Protein AF-A0A519UF74-F1 (afdb_monomer)

Solvent-accessible surface area (backbone atoms only — not comparable to full-atom values): 13102 Å² total; per-residue (Å²): 143,80,81,84,84,79,79,78,81,76,80,80,72,71,80,62,61,66,53,52,52,47,28,52,52,42,43,50,48,46,50,50,50,49,55,51,39,36,75,74,52,67,27,83,89,12,74,62,37,55,50,39,14,30,53,40,39,50,49,19,27,53,53,37,39,75,76,71,44,61,42,42,64,40,94,90,41,66,25,28,36,21,53,76,84,38,83,57,41,71,49,45,64,96,67,39,51,58,70,58,44,52,49,52,44,37,55,58,68,30,45,89,64,63,67,74,56,50,66,54,47,45,59,52,50,40,53,51,52,50,51,52,48,22,53,50,52,40,50,49,35,49,30,48,74,76,42,51,89,49,33,68,54,38,69,65,48,55,51,46,53,51,52,52,49,50,52,51,48,53,49,49,53,54,59,70,68,46,72,90,68,88,74,80,87,78,74,79,93,78,85,84,89,80,94,72,92,64,88,60,82,60,64,61,53,52,53,54,53,48,54,51,49,51,51,50,51,50,50,52,55,57,59,74,75,109

Structure (mmCIF, N/CA/C/O backbone):
data_AF-A0A519UF74-F1
#
_entry.id   AF-A0A519UF74-F1
#
loop_
_atom_site.group_PDB
_atom_site.id
_atom_site.type_symbol
_atom_site.label_atom_id
_atom_site.label_alt_id
_atom_site.label_comp_id
_atom_site.label_asym_id
_atom_site.label_entity_id
_atom_site.label_seq_id
_atom_site.pdbx_PDB_ins_code
_atom_site.Cartn_x
_atom_site.Cartn_y
_atom_site.Cartn_z
_atom_site.occupancy
_atom_site.B_iso_or_equiv
_atom_site.auth_seq_id
_atom_site.auth_comp_id
_atom_site.auth_asym_id
_atom_site.auth_atom_id
_atom_site.pdbx_PDB_model_num
ATOM 1 N N . MET A 1 1 ? -55.386 15.304 53.274 1.00 49.62 1 MET A N 1
ATOM 2 C CA . MET A 1 1 ? -53.931 15.047 53.241 1.00 49.62 1 MET A CA 1
ATOM 3 C C . MET A 1 1 ? -53.670 13.901 52.275 1.00 49.62 1 MET A C 1
ATOM 5 O O . MET A 1 1 ? -53.959 12.766 52.616 1.00 49.62 1 MET A O 1
ATOM 9 N N . ALA A 1 2 ? -53.189 14.199 51.070 1.00 46.22 2 ALA A N 1
ATOM 10 C CA . ALA A 1 2 ? -52.588 13.228 50.155 1.00 46.22 2 ALA A CA 1
ATOM 11 C C . ALA A 1 2 ? -51.383 13.934 49.516 1.00 46.22 2 ALA A C 1
ATOM 13 O O . ALA A 1 2 ? -51.506 15.078 49.081 1.00 46.22 2 ALA A O 1
ATOM 14 N N . ALA A 1 3 ? -50.211 13.312 49.625 1.00 47.84 3 ALA A N 1
ATOM 15 C CA . ALA A 1 3 ? -48.904 13.916 49.382 1.00 47.84 3 ALA A CA 1
ATOM 16 C C . ALA A 1 3 ? -48.665 14.258 47.896 1.00 47.84 3 ALA A C 1
ATOM 18 O O . ALA A 1 3 ? -49.209 13.578 47.025 1.00 47.84 3 ALA A O 1
ATOM 19 N N . PRO A 1 4 ? -47.836 15.273 47.585 1.00 53.53 4 PRO A N 1
ATOM 20 C CA . PRO A 1 4 ? -47.440 15.556 46.213 1.00 53.53 4 PRO A CA 1
ATOM 21 C C . PRO A 1 4 ? -46.522 14.450 45.678 1.00 53.53 4 PRO A C 1
ATOM 23 O O . PRO A 1 4 ? -45.546 14.062 46.321 1.00 53.53 4 PRO A O 1
ATOM 26 N N . SER A 1 5 ? -46.843 13.958 44.483 1.00 53.09 5 SER A N 1
ATOM 27 C CA . SER A 1 5 ? -46.054 12.984 43.734 1.00 53.09 5 SER A CA 1
ATOM 28 C C . SER A 1 5 ? -44.661 13.542 43.443 1.00 53.09 5 SER A C 1
ATOM 30 O O . SER A 1 5 ? -44.501 14.498 42.683 1.00 53.09 5 SER A O 1
ATOM 32 N N . THR A 1 6 ? -43.640 12.947 44.050 1.00 50.78 6 THR A N 1
ATOM 33 C CA . THR A 1 6 ? -42.233 13.241 43.784 1.00 50.78 6 THR A CA 1
ATOM 34 C C . THR A 1 6 ? -41.861 12.746 42.389 1.00 50.78 6 THR A C 1
ATOM 36 O O . THR A 1 6 ? -41.679 11.553 42.153 1.00 50.78 6 THR A O 1
ATOM 39 N N . ALA A 1 7 ? -41.747 13.680 41.445 1.00 52.47 7 ALA A N 1
ATOM 40 C CA . ALA A 1 7 ? -41.155 13.423 40.141 1.00 52.47 7 ALA A CA 1
ATOM 41 C C . ALA A 1 7 ? -39.684 13.017 40.328 1.00 52.47 7 ALA A C 1
ATOM 43 O O . ALA A 1 7 ? -38.844 13.812 40.753 1.00 52.47 7 ALA A O 1
ATOM 44 N N . THR A 1 8 ? -39.371 11.762 40.027 1.00 48.53 8 THR A N 1
ATOM 45 C CA . THR A 1 8 ? -38.002 11.262 39.940 1.00 48.53 8 THR A CA 1
ATOM 46 C C . THR A 1 8 ? -37.354 11.845 38.685 1.00 48.53 8 THR A C 1
ATOM 48 O O . THR A 1 8 ? -37.654 11.452 37.560 1.00 48.53 8 THR A O 1
ATOM 51 N N . LEU A 1 9 ? -36.471 12.828 38.873 1.00 44.81 9 LEU A N 1
ATOM 52 C CA . LEU A 1 9 ? -35.606 13.358 37.821 1.00 44.81 9 LEU A CA 1
ATOM 53 C C . LEU A 1 9 ? -34.689 12.235 37.322 1.00 44.81 9 LEU A C 1
ATOM 55 O O . LEU A 1 9 ? -33.674 11.916 37.938 1.00 44.81 9 LEU A O 1
ATOM 59 N N . SER A 1 10 ? -35.067 11.624 36.201 1.00 45.12 10 SER A N 1
ATOM 60 C CA . SER A 1 10 ? -34.199 10.725 35.450 1.00 45.12 10 SER A CA 1
ATOM 61 C C . SER A 1 10 ? -33.014 11.538 34.931 1.00 45.12 10 SER A C 1
ATOM 63 O O . SER A 1 10 ? -33.163 12.422 34.085 1.00 45.12 10 SER A O 1
ATOM 65 N N . THR A 1 11 ? -31.827 11.289 35.477 1.00 46.91 11 THR A N 1
ATOM 66 C CA . THR A 1 11 ? -30.577 11.886 35.012 1.00 46.91 11 THR A CA 1
ATOM 67 C C . THR A 1 11 ? -30.251 11.329 33.630 1.00 46.91 11 THR A C 1
ATOM 69 O O . THR A 1 11 ? -29.608 10.289 33.477 1.00 46.91 11 THR A O 1
ATOM 72 N N . ALA A 1 12 ? -30.705 12.042 32.599 1.00 45.97 12 ALA A N 1
ATOM 73 C CA . ALA A 1 12 ? -30.340 11.808 31.212 1.00 45.97 12 ALA A CA 1
ATOM 74 C C . ALA A 1 12 ? -28.820 11.982 31.046 1.00 45.97 12 ALA A C 1
ATOM 76 O O . ALA A 1 12 ? -28.306 13.064 30.767 1.00 45.97 12 ALA A O 1
ATOM 77 N N . THR A 1 13 ? -28.075 10.900 31.254 1.00 49.31 13 THR A N 1
ATOM 78 C CA . THR A 1 13 ? -26.647 10.853 30.953 1.00 49.31 13 THR A CA 1
ATOM 79 C C . THR A 1 13 ? -26.499 10.897 29.438 1.00 49.31 13 THR A C 1
ATOM 81 O O . THR A 1 13 ? -26.880 9.951 28.752 1.00 49.31 13 THR A O 1
ATOM 84 N N . ALA A 1 14 ? -25.951 11.994 28.914 1.00 46.19 14 ALA A N 1
ATOM 85 C CA . ALA A 1 14 ? -25.668 12.160 27.493 1.00 46.19 14 ALA A CA 1
ATOM 86 C C . ALA A 1 14 ? -24.836 10.964 26.958 1.00 46.19 14 ALA A C 1
ATOM 88 O O . ALA A 1 14 ? -23.690 10.778 27.384 1.00 46.19 14 ALA A O 1
ATOM 89 N N . PRO A 1 15 ? -25.357 10.153 26.014 1.00 54.38 15 PRO A N 1
ATOM 90 C CA . PRO A 1 15 ? -24.664 8.951 25.540 1.00 54.38 15 PRO A CA 1
ATOM 91 C C . PRO A 1 15 ? -23.463 9.232 24.613 1.00 54.38 15 PRO A C 1
ATOM 93 O O . PRO A 1 15 ? -22.698 8.318 24.307 1.00 54.38 15 PRO A O 1
ATOM 96 N N . GLY A 1 16 ? -23.256 10.482 24.177 1.00 60.84 16 GLY A N 1
ATOM 97 C CA . GLY A 1 16 ? -22.211 10.846 23.208 1.00 60.84 16 GLY A CA 1
ATOM 98 C C . GLY A 1 16 ? -20.814 11.056 23.806 1.00 60.84 16 GLY A C 1
ATOM 99 O O . GLY A 1 16 ? -19.814 10.656 23.208 1.00 60.84 16 GLY A O 1
ATOM 100 N N . THR A 1 17 ? -20.717 11.632 25.007 1.00 74.19 17 THR A N 1
ATOM 101 C CA . THR A 1 17 ? -19.442 12.141 25.545 1.00 74.19 17 THR A CA 1
ATOM 102 C C . THR A 1 17 ? -18.496 11.017 25.964 1.00 74.19 17 THR A C 1
ATOM 104 O O . THR A 1 17 ? -17.313 11.044 25.636 1.00 74.19 17 THR A O 1
ATOM 107 N N . ARG A 1 18 ? -19.003 9.969 26.631 1.00 72.81 18 ARG A N 1
ATOM 108 C CA . ARG A 1 18 ? -18.178 8.820 27.061 1.00 72.81 18 ARG A CA 1
ATOM 109 C C . ARG A 1 18 ? -17.570 8.065 25.880 1.00 72.81 18 ARG A C 1
ATOM 111 O O . ARG A 1 18 ? -16.446 7.586 25.971 1.00 72.81 18 ARG A O 1
ATOM 118 N N . GLN A 1 19 ? -18.306 7.933 24.782 1.00 70.44 19 GLN A N 1
ATOM 119 C CA . GLN A 1 19 ? -17.823 7.225 23.597 1.00 70.44 19 GLN A CA 1
ATOM 120 C C . GLN A 1 19 ? -16.801 8.053 22.820 1.00 70.44 19 GLN A C 1
ATOM 122 O O . GLN A 1 19 ? -15.817 7.490 22.350 1.00 70.44 19 GLN A O 1
ATOM 127 N N . PHE A 1 20 ? -16.986 9.374 22.758 1.00 74.56 20 PHE A N 1
ATOM 128 C CA . PHE A 1 20 ? -15.985 10.293 22.221 1.00 74.56 20 PHE A CA 1
ATOM 129 C C . PHE A 1 20 ? -14.663 10.208 23.000 1.00 74.56 20 PHE A C 1
ATOM 131 O O . PHE A 1 20 ? -13.613 9.995 22.400 1.00 74.56 20 PHE A O 1
ATOM 138 N N . TRP A 1 21 ? -14.715 10.252 24.336 1.00 78.38 21 TRP A N 1
ATOM 139 C CA . TRP A 1 21 ? -13.528 10.080 25.185 1.00 78.38 21 TRP A CA 1
ATOM 140 C C . TRP A 1 21 ? -12.860 8.716 25.004 1.00 78.38 21 TRP A C 1
ATOM 142 O O . TRP A 1 21 ? -11.640 8.641 24.904 1.00 78.38 21 TRP A 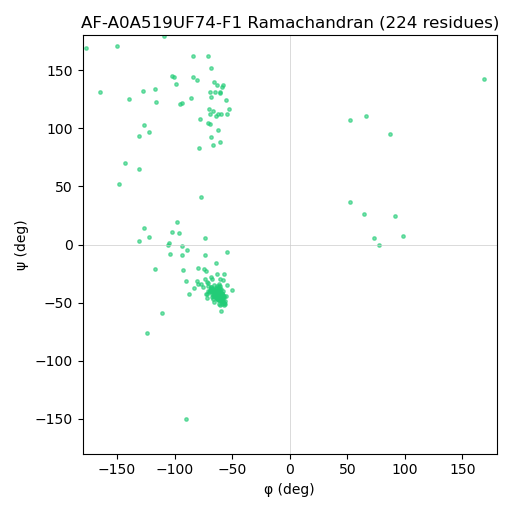O 1
ATOM 152 N N . ARG A 1 22 ? -13.639 7.631 24.908 1.00 78.81 22 ARG A N 1
ATOM 153 C CA . ARG A 1 22 ? -13.097 6.291 24.628 1.00 78.81 22 ARG A CA 1
ATOM 154 C C . ARG A 1 22 ? -12.405 6.230 23.271 1.00 78.81 22 ARG A C 1
ATOM 156 O O . ARG A 1 22 ? -11.308 5.692 23.189 1.00 78.81 22 ARG A O 1
ATOM 163 N N . PHE A 1 23 ? -13.024 6.786 22.231 1.00 79.06 23 PHE A N 1
ATOM 164 C CA . PHE A 1 23 ? -12.423 6.867 20.904 1.00 79.06 23 PHE A CA 1
ATOM 165 C C . PHE A 1 23 ? -11.105 7.650 20.950 1.00 79.06 23 PHE A C 1
ATOM 167 O O . PHE A 1 23 ? -10.092 7.160 20.454 1.00 79.06 23 PHE A O 1
ATOM 174 N N . GLY A 1 24 ? -11.101 8.815 21.605 1.00 80.44 24 GLY A N 1
ATOM 175 C CA . GLY A 1 24 ? -9.911 9.646 21.776 1.00 80.44 24 GLY A CA 1
ATOM 176 C C . GLY A 1 24 ? -8.790 8.927 22.525 1.00 80.44 24 GLY A C 1
ATOM 177 O O . GLY A 1 24 ? -7.664 8.897 22.043 1.00 80.44 24 GLY A O 1
ATOM 178 N N . LEU A 1 25 ? -9.097 8.281 23.653 1.00 86.38 25 LEU A N 1
ATOM 179 C CA . LEU A 1 25 ? -8.116 7.539 24.452 1.00 86.38 25 LEU A CA 1
ATOM 180 C C . LEU A 1 25 ? -7.534 6.340 23.701 1.00 86.38 25 LEU A C 1
ATOM 182 O O . LEU A 1 25 ? -6.324 6.144 23.730 1.00 86.38 25 LEU A O 1
ATOM 186 N N . VAL A 1 26 ? -8.366 5.553 23.010 1.00 83.75 26 VAL A N 1
ATOM 187 C CA . VAL A 1 26 ? -7.876 4.406 22.228 1.00 83.75 26 VAL A CA 1
ATOM 188 C C . VAL A 1 26 ? -7.029 4.883 21.054 1.00 83.75 26 VAL A C 1
ATOM 190 O O . VAL A 1 26 ? -5.949 4.347 20.840 1.00 83.75 26 VAL A O 1
ATOM 193 N N . SER A 1 27 ? -7.472 5.914 20.331 1.00 79.19 27 SER A N 1
ATOM 194 C CA . SER A 1 27 ? -6.712 6.473 19.206 1.00 79.19 27 SER A CA 1
ATOM 195 C C . SER A 1 27 ? -5.374 7.043 19.675 1.00 79.19 27 SER A C 1
ATOM 197 O O . SER A 1 27 ? -4.345 6.751 19.079 1.00 79.19 27 SER A O 1
ATOM 199 N N . CYS A 1 28 ? -5.365 7.781 20.789 1.00 83.12 28 CYS A N 1
ATOM 200 C CA . CYS A 1 28 ? -4.145 8.294 21.406 1.00 83.12 28 CYS A CA 1
ATOM 201 C C . CYS A 1 28 ? -3.219 7.155 21.860 1.00 83.12 28 CYS A C 1
ATOM 203 O O . CYS A 1 28 ? -2.027 7.192 21.583 1.00 83.12 28 CYS A O 1
ATOM 205 N N . GLY A 1 29 ? -3.761 6.100 22.476 1.00 87.25 29 GLY A N 1
ATOM 206 C CA . GLY A 1 29 ? -2.992 4.919 22.869 1.00 87.25 29 GLY A CA 1
ATOM 207 C C . GLY A 1 29 ? -2.365 4.194 21.677 1.00 87.25 29 GLY A C 1
ATOM 208 O O . GLY A 1 29 ? -1.187 3.859 21.723 1.00 87.25 29 GLY A O 1
ATOM 209 N N . VAL A 1 30 ? -3.114 4.000 20.588 1.00 85.56 30 VAL A N 1
ATOM 210 C CA . VAL A 1 30 ? -2.586 3.404 19.349 1.00 85.56 30 VAL A CA 1
ATOM 211 C C . VAL A 1 30 ? -1.503 4.288 18.735 1.00 85.56 30 VAL A C 1
ATOM 213 O O . VAL A 1 30 ? -0.460 3.773 18.346 1.00 85.56 30 VAL A O 1
ATOM 216 N N . LEU A 1 31 ? -1.710 5.607 18.689 1.00 82.31 31 LEU A N 1
ATOM 217 C CA . LE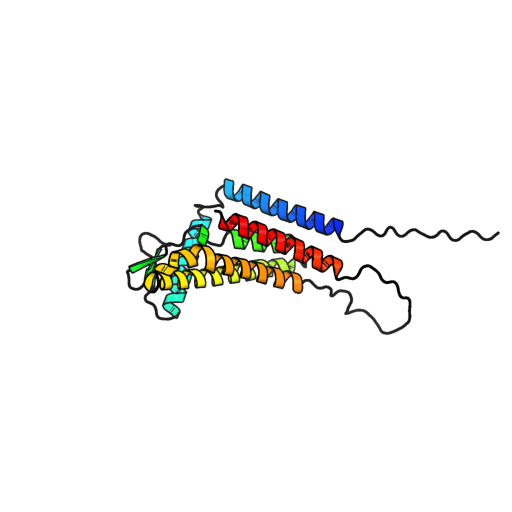U A 1 31 ? -0.709 6.556 18.200 1.00 82.31 31 LEU A CA 1
ATOM 218 C C . LEU A 1 31 ? 0.563 6.531 19.055 1.00 82.31 31 LEU A C 1
ATOM 220 O O . LEU A 1 31 ? 1.658 6.480 18.507 1.00 82.31 31 LEU A O 1
ATOM 224 N N . LEU A 1 32 ? 0.437 6.507 20.383 1.00 84.94 32 LEU A N 1
ATOM 225 C CA . LEU A 1 32 ? 1.576 6.385 21.294 1.00 84.94 32 LEU A CA 1
ATOM 226 C C . LEU A 1 32 ? 2.323 5.066 21.084 1.00 84.94 32 LEU A C 1
ATOM 228 O O . LEU A 1 32 ? 3.545 5.076 20.972 1.00 84.94 32 LEU A O 1
ATOM 232 N N . LEU A 1 33 ? 1.607 3.943 20.978 1.00 86.88 33 LEU A N 1
ATOM 233 C CA . LEU A 1 33 ? 2.207 2.638 20.690 1.00 86.88 33 LEU A CA 1
ATOM 234 C C . LEU A 1 33 ? 2.916 2.622 19.334 1.00 86.88 33 LEU A C 1
ATOM 236 O O . LEU A 1 33 ? 3.996 2.051 19.228 1.00 86.88 33 LEU A O 1
ATOM 240 N N . TRP A 1 34 ? 2.344 3.269 18.318 1.00 85.31 34 TRP A N 1
ATOM 241 C CA . TRP A 1 34 ? 2.974 3.423 17.009 1.00 85.31 34 TRP A CA 1
ATOM 242 C C . TRP A 1 34 ? 4.256 4.257 17.084 1.00 85.31 34 TRP A C 1
ATOM 244 O O . TRP A 1 34 ? 5.279 3.846 16.542 1.00 85.31 34 TRP A O 1
ATOM 254 N N . VAL A 1 35 ? 4.232 5.395 17.785 1.00 82.00 35 VAL A N 1
ATOM 255 C CA . VAL A 1 35 ? 5.403 6.272 17.961 1.00 82.00 35 VAL A CA 1
ATOM 256 C C . VAL A 1 35 ? 6.515 5.551 18.721 1.00 82.00 35 VAL A C 1
ATOM 258 O O . VAL A 1 35 ? 7.660 5.548 18.277 1.00 82.00 35 VAL A O 1
ATOM 261 N N . ILE A 1 36 ? 6.173 4.890 19.829 1.00 85.00 36 ILE A N 1
ATOM 262 C CA . ILE A 1 36 ? 7.107 4.081 20.618 1.00 85.00 36 ILE A CA 1
ATOM 263 C C . ILE A 1 36 ? 7.667 2.956 19.747 1.00 85.00 36 ILE A C 1
ATOM 265 O O . ILE A 1 36 ? 8.878 2.826 19.614 1.00 85.00 36 ILE A O 1
ATOM 269 N N . GLY A 1 37 ? 6.805 2.176 19.098 1.00 83.44 37 GLY A N 1
ATOM 270 C CA . GLY A 1 37 ? 7.223 1.093 18.214 1.00 83.44 37 GLY A CA 1
ATOM 271 C C . GLY A 1 37 ? 8.170 1.572 17.118 1.00 83.44 37 GLY A C 1
ATOM 272 O O . GLY A 1 37 ? 9.215 0.964 16.899 1.00 83.44 37 GLY A O 1
ATOM 273 N N . SER A 1 38 ? 7.853 2.701 16.487 1.00 80.00 38 SER A N 1
ATOM 274 C CA . SER A 1 38 ? 8.700 3.320 15.465 1.00 80.00 38 SER A CA 1
ATOM 275 C C . SER A 1 38 ? 10.075 3.700 16.021 1.00 80.00 38 SER A C 1
ATOM 277 O O . SER A 1 38 ? 11.081 3.430 15.371 1.00 80.00 38 SER A O 1
ATOM 279 N N . ALA A 1 39 ? 10.135 4.241 17.244 1.00 80.62 39 ALA A N 1
ATOM 280 C CA . ALA A 1 39 ? 11.388 4.585 17.917 1.00 80.62 39 ALA A CA 1
ATOM 281 C C . ALA A 1 39 ? 12.239 3.357 18.299 1.00 80.62 39 ALA A C 1
ATOM 283 O O . ALA A 1 39 ? 13.463 3.446 18.319 1.00 80.62 39 ALA A O 1
ATOM 284 N N . TYR A 1 40 ? 11.610 2.207 18.563 1.00 83.19 40 TYR A N 1
ATOM 285 C CA . TYR A 1 40 ? 12.282 0.948 18.917 1.00 83.19 40 TYR A CA 1
ATOM 286 C C . TYR A 1 40 ? 12.450 -0.019 17.731 1.00 83.19 40 TYR A C 1
ATOM 288 O O . TYR A 1 40 ? 12.682 -1.211 17.929 1.00 83.19 40 TYR A O 1
ATOM 296 N N . GLY A 1 41 ? 12.367 0.482 16.496 1.00 76.62 41 GLY A N 1
ATOM 297 C CA . GLY A 1 41 ? 12.722 -0.290 15.305 1.00 76.62 41 GLY A CA 1
ATOM 298 C C . GLY A 1 41 ? 11.576 -1.067 14.656 1.00 76.62 41 GLY A C 1
ATOM 299 O O . GLY A 1 41 ? 11.847 -2.034 13.957 1.00 76.62 41 GLY A O 1
ATOM 300 N N . LEU A 1 42 ? 10.316 -0.660 14.847 1.00 74.81 42 LEU A N 1
ATOM 301 C CA . LEU A 1 42 ? 9.176 -1.076 14.006 1.00 74.81 42 LEU A CA 1
ATOM 302 C C . LEU A 1 42 ? 8.892 -0.089 12.860 1.00 74.81 42 LEU A C 1
ATOM 304 O O . LEU A 1 42 ? 7.958 -0.301 12.097 1.00 74.81 42 LEU A O 1
ATOM 308 N N . GLY A 1 43 ? 9.656 1.002 12.769 1.00 70.88 43 GLY A N 1
ATOM 309 C CA . GLY A 1 43 ? 9.468 2.055 11.774 1.00 70.88 43 GLY A CA 1
ATOM 310 C C . GLY A 1 43 ? 10.254 1.826 10.481 1.00 70.88 43 GLY A C 1
ATOM 311 O O . GLY A 1 43 ? 10.541 0.696 10.083 1.00 70.88 43 GLY A O 1
ATOM 312 N N . VAL A 1 44 ? 10.622 2.935 9.844 1.00 73.12 44 VAL A N 1
ATOM 313 C CA . VAL A 1 44 ? 11.413 2.983 8.606 1.00 73.12 44 VAL A CA 1
ATOM 314 C C . VAL A 1 44 ? 12.761 2.276 8.796 1.00 73.12 44 VAL A C 1
ATOM 316 O O . VAL A 1 44 ? 13.419 2.477 9.817 1.00 73.12 44 VAL A O 1
ATOM 319 N N . ASN A 1 45 ? 13.189 1.478 7.810 1.00 75.88 45 ASN A N 1
ATOM 320 C CA . ASN A 1 45 ? 14.431 0.690 7.842 1.00 75.88 45 ASN A CA 1
ATOM 321 C C . ASN A 1 45 ? 14.464 -0.403 8.928 1.00 75.88 45 ASN A C 1
ATOM 323 O O . ASN A 1 45 ? 15.535 -0.802 9.393 1.00 75.88 45 ASN A O 1
ATOM 327 N N . SER A 1 46 ? 13.299 -0.901 9.343 1.00 85.31 46 SER A N 1
ATOM 328 C CA . SER A 1 46 ? 13.194 -2.038 10.259 1.00 85.31 46 SER A CA 1
ATOM 329 C C . SER A 1 46 ? 13.278 -3.391 9.537 1.00 85.31 46 SER A C 1
ATOM 331 O O . SER A 1 46 ? 13.015 -3.485 8.335 1.00 85.31 46 SER A O 1
ATOM 333 N N . PRO A 1 47 ? 13.566 -4.497 10.254 1.00 86.50 47 PRO A N 1
ATOM 334 C CA . PRO A 1 47 ? 13.432 -5.843 9.691 1.00 86.50 47 PRO A CA 1
ATOM 335 C C . PRO A 1 47 ? 12.015 -6.142 9.186 1.00 86.50 47 PRO A C 1
ATOM 337 O O . PRO A 1 47 ? 11.842 -6.917 8.246 1.00 86.50 47 PRO A O 1
ATOM 340 N N . LEU A 1 48 ? 11.005 -5.531 9.813 1.00 86.94 48 LEU A N 1
ATOM 341 C CA . LEU A 1 48 ? 9.607 -5.676 9.429 1.00 86.94 48 LEU A CA 1
ATOM 342 C C . LEU A 1 48 ? 9.316 -4.945 8.113 1.00 86.94 48 LEU A C 1
ATOM 344 O O . LEU A 1 48 ? 8.729 -5.547 7.221 1.00 86.94 48 LEU A O 1
ATOM 348 N N . ASP A 1 49 ? 9.788 -3.709 7.964 1.00 88.00 49 ASP A N 1
ATOM 349 C CA . ASP A 1 49 ? 9.735 -2.948 6.708 1.00 88.00 49 ASP A CA 1
ATOM 350 C C . ASP A 1 49 ? 10.417 -3.722 5.565 1.00 88.00 49 ASP A C 1
ATOM 352 O O . ASP A 1 49 ? 9.817 -3.988 4.522 1.00 88.00 49 ASP A O 1
ATOM 356 N N . ALA A 1 50 ? 11.629 -4.236 5.805 1.00 88.81 50 ALA A N 1
ATOM 357 C CA . ALA A 1 50 ? 12.343 -5.053 4.826 1.00 88.81 50 ALA A CA 1
ATOM 358 C C . ALA A 1 50 ? 11.564 -6.322 4.430 1.00 88.81 50 ALA A C 1
ATOM 360 O O . ALA A 1 50 ? 11.569 -6.717 3.261 1.00 88.81 50 ALA A O 1
ATOM 361 N N . LEU A 1 51 ? 10.887 -6.969 5.384 1.00 91.12 51 LEU A N 1
ATOM 362 C CA . LEU A 1 51 ? 10.037 -8.126 5.110 1.00 91.12 51 LEU A CA 1
ATOM 363 C C . LEU A 1 51 ? 8.817 -7.735 4.267 1.00 91.12 51 LEU A C 1
ATOM 365 O O . LEU A 1 51 ? 8.531 -8.403 3.274 1.00 91.12 51 LEU A O 1
ATOM 369 N N . LEU A 1 52 ? 8.120 -6.658 4.629 1.00 92.38 52 LEU A N 1
ATOM 370 C CA . LEU A 1 52 ? 6.952 -6.176 3.893 1.00 92.38 52 LEU A CA 1
ATOM 371 C C . LEU A 1 52 ? 7.316 -5.788 2.460 1.00 92.38 52 LEU A C 1
ATOM 373 O O . LEU A 1 52 ? 6.653 -6.239 1.525 1.00 92.38 52 LEU A O 1
ATOM 377 N N . CYS A 1 53 ? 8.409 -5.047 2.276 1.00 93.06 53 CYS A N 1
ATOM 378 C CA . CYS A 1 53 ? 8.918 -4.672 0.962 1.00 93.06 53 CYS A CA 1
ATOM 379 C C . CYS A 1 53 ? 9.223 -5.901 0.090 1.00 93.06 53 CYS A C 1
ATOM 381 O O . CYS A 1 53 ? 8.835 -5.938 -1.077 1.00 93.06 53 CYS A O 1
ATOM 383 N N . ARG A 1 54 ? 9.855 -6.945 0.650 1.00 92.81 54 ARG A N 1
ATOM 384 C CA . ARG A 1 54 ? 10.122 -8.205 -0.073 1.00 92.81 54 ARG A CA 1
ATOM 385 C C . ARG A 1 54 ? 8.839 -8.934 -0.459 1.00 92.81 54 ARG A C 1
ATOM 387 O O . ARG A 1 54 ? 8.721 -9.394 -1.591 1.00 92.81 54 ARG A O 1
ATOM 394 N N . GLN A 1 55 ? 7.873 -9.022 0.455 1.00 94.69 55 GLN A N 1
ATOM 395 C CA . GLN A 1 55 ? 6.595 -9.686 0.186 1.00 94.69 55 GLN A CA 1
ATOM 396 C C . GLN A 1 55 ? 5.793 -8.952 -0.892 1.00 94.69 55 GLN A C 1
ATOM 398 O O . GLN A 1 55 ? 5.194 -9.587 -1.757 1.00 94.69 55 GLN A O 1
ATOM 403 N N . LEU A 1 56 ? 5.808 -7.620 -0.874 1.00 95.50 56 LEU A N 1
ATOM 404 C CA . LEU A 1 56 ? 5.174 -6.793 -1.896 1.00 95.50 56 LEU A CA 1
ATOM 405 C C . LEU A 1 56 ? 5.875 -6.914 -3.250 1.00 95.50 56 LEU A C 1
ATOM 407 O O . LEU A 1 56 ? 5.198 -7.063 -4.267 1.00 95.50 56 LEU A O 1
ATOM 411 N N . ALA A 1 57 ? 7.210 -6.910 -3.276 1.00 95.81 57 ALA A N 1
ATOM 412 C CA . ALA A 1 57 ? 7.974 -7.119 -4.502 1.00 95.81 57 ALA A CA 1
ATOM 413 C C . ALA A 1 57 ? 7.684 -8.498 -5.113 1.00 95.81 57 ALA A C 1
ATOM 415 O O . ALA A 1 57 ? 7.355 -8.591 -6.296 1.00 95.81 57 ALA A O 1
ATOM 416 N N . ALA A 1 58 ? 7.710 -9.556 -4.298 1.00 94.44 58 ALA A N 1
ATOM 417 C CA . ALA A 1 58 ? 7.382 -10.911 -4.729 1.00 94.44 58 ALA A CA 1
ATOM 418 C C . ALA A 1 58 ? 5.933 -11.029 -5.230 1.00 94.44 58 ALA A C 1
ATOM 420 O O . ALA A 1 58 ? 5.701 -11.577 -6.307 1.00 94.44 58 ALA A O 1
ATOM 421 N N . GLY A 1 59 ? 4.963 -10.471 -4.497 1.00 95.94 59 GLY A N 1
ATOM 422 C CA . GLY A 1 59 ? 3.557 -10.453 -4.907 1.00 95.94 59 GLY A CA 1
ATOM 423 C C . GLY A 1 59 ? 3.333 -9.706 -6.223 1.00 95.94 59 GLY A C 1
ATOM 424 O O . GLY A 1 59 ? 2.571 -10.162 -7.072 1.00 95.94 59 GLY A O 1
ATOM 425 N N . SER A 1 60 ? 4.052 -8.603 -6.434 1.00 96.69 60 SER A N 1
ATOM 426 C CA . SER A 1 60 ? 3.981 -7.806 -7.665 1.00 96.69 60 SER A CA 1
ATOM 427 C C . SER A 1 60 ? 4.599 -8.525 -8.856 1.00 96.69 60 SER A C 1
ATOM 429 O O . SER A 1 60 ? 4.021 -8.515 -9.940 1.00 96.69 60 SER A O 1
ATOM 431 N N . VAL A 1 61 ? 5.733 -9.204 -8.662 1.00 96.75 61 VAL A N 1
ATOM 432 C CA . VAL A 1 61 ? 6.327 -10.070 -9.689 1.00 96.75 61 VAL A CA 1
ATOM 433 C C . VAL A 1 61 ? 5.374 -11.202 -10.052 1.00 96.75 61 VAL A C 1
ATOM 435 O O . VAL A 1 61 ? 5.128 -11.419 -11.235 1.00 96.75 61 VAL A O 1
ATOM 438 N N . TRP A 1 62 ? 4.792 -11.875 -9.058 1.00 96.56 62 TRP A N 1
ATOM 439 C CA . TRP A 1 62 ? 3.817 -12.938 -9.294 1.00 96.56 62 TRP A CA 1
ATOM 440 C C . TRP A 1 62 ? 2.597 -12.427 -10.076 1.00 96.56 62 TRP A C 1
ATOM 442 O O . TRP 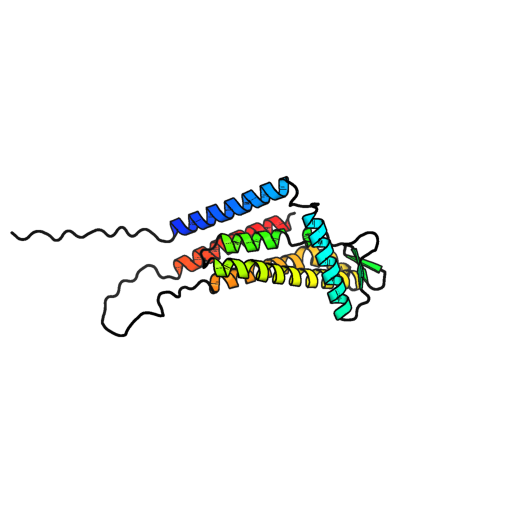A 1 62 ? 2.187 -13.048 -11.054 1.00 96.56 62 TRP A O 1
ATOM 452 N N . GLY A 1 63 ? 2.063 -11.256 -9.714 1.00 96.31 63 GLY A N 1
ATOM 453 C CA . GLY A 1 63 ? 0.952 -10.628 -10.432 1.00 96.31 63 GLY A CA 1
ATOM 454 C C . GLY A 1 63 ? 1.304 -10.229 -11.869 1.00 96.31 63 GLY A C 1
ATOM 455 O O . GLY A 1 63 ? 0.516 -10.464 -12.783 1.00 96.31 63 GLY A O 1
ATOM 456 N N . LEU A 1 64 ? 2.497 -9.672 -12.099 1.00 96.44 64 LEU A N 1
ATOM 457 C CA . LEU A 1 64 ? 2.983 -9.323 -13.439 1.00 96.44 64 LEU A CA 1
ATOM 458 C C . LEU A 1 64 ? 3.183 -10.568 -14.314 1.00 96.44 64 LEU A C 1
ATOM 460 O O . LEU A 1 64 ? 2.787 -10.565 -15.480 1.00 96.44 64 LEU A O 1
ATOM 464 N N . GLN A 1 65 ? 3.737 -11.644 -13.752 1.00 96.81 65 GLN A N 1
ATOM 465 C CA . GLN A 1 65 ? 3.870 -12.933 -14.435 1.00 96.81 65 GLN A CA 1
ATOM 466 C C . GLN A 1 65 ? 2.504 -13.528 -14.785 1.00 96.81 65 GLN A C 1
ATOM 468 O O . GLN A 1 65 ? 2.318 -14.012 -15.901 1.00 96.81 65 GLN A O 1
ATOM 473 N N . ALA A 1 66 ? 1.530 -13.440 -13.874 1.00 95.94 66 ALA A N 1
ATOM 474 C CA . ALA A 1 66 ? 0.176 -13.946 -14.094 1.00 95.94 66 ALA A CA 1
ATOM 475 C C . ALA A 1 66 ? -0.533 -13.270 -15.282 1.00 95.94 66 ALA A C 1
ATOM 477 O O . ALA A 1 66 ? -1.344 -13.909 -15.948 1.00 95.94 66 ALA A O 1
ATOM 478 N N . ILE A 1 67 ? -0.209 -12.006 -15.577 1.00 95.25 67 ILE A N 1
ATOM 479 C CA . ILE A 1 67 ? -0.755 -11.269 -16.730 1.00 95.25 67 ILE A CA 1
ATOM 480 C C . ILE A 1 67 ? 0.168 -11.303 -17.969 1.00 95.25 67 ILE A C 1
ATOM 482 O O . ILE A 1 67 ? -0.091 -10.594 -18.940 1.00 95.25 67 ILE A O 1
ATOM 486 N N . GLY A 1 68 ? 1.228 -12.123 -17.958 1.00 94.69 68 GLY A N 1
ATOM 487 C CA . GLY A 1 68 ? 2.066 -12.416 -19.129 1.00 94.69 68 GLY A CA 1
ATOM 488 C C . GLY A 1 68 ? 3.378 -11.631 -19.248 1.00 94.69 68 GLY A C 1
ATOM 489 O O . GLY A 1 68 ? 4.058 -11.753 -20.267 1.00 94.69 68 GLY A O 1
ATOM 490 N N . TRP A 1 69 ? 3.774 -10.845 -18.243 1.00 95.69 69 TRP A N 1
ATOM 491 C CA . TRP A 1 69 ? 5.062 -10.139 -18.256 1.00 95.69 69 TRP A CA 1
ATOM 492 C C . TRP A 1 69 ? 6.211 -11.023 -17.776 1.00 95.69 69 TRP A C 1
ATOM 494 O O . TRP A 1 69 ? 6.082 -11.770 -16.806 1.00 95.69 69 TRP A O 1
ATOM 504 N N . GLN A 1 70 ? 7.392 -10.853 -18.375 1.00 95.56 70 GLN A N 1
ATOM 505 C CA . GLN A 1 70 ? 8.625 -11.412 -17.819 1.00 95.56 70 GLN A CA 1
ATOM 506 C C . GLN A 1 70 ? 9.118 -10.520 -16.677 1.00 95.56 70 GLN A C 1
ATOM 508 O O . GLN A 1 70 ? 9.954 -9.636 -16.872 1.00 95.56 70 GLN A O 1
ATOM 513 N N . ALA A 1 71 ? 8.558 -10.728 -15.488 1.00 96.69 71 ALA A N 1
ATOM 514 C CA . ALA A 1 71 ? 8.956 -10.029 -14.275 1.00 96.69 71 ALA A CA 1
ATOM 515 C C . ALA A 1 71 ? 9.831 -10.915 -13.382 1.00 96.69 71 ALA A C 1
ATOM 517 O O . ALA A 1 71 ? 9.612 -12.124 -13.281 1.00 96.69 71 ALA A O 1
ATOM 518 N N . SER A 1 72 ? 10.801 -10.314 -12.702 1.00 96.62 72 SER A N 1
ATOM 519 C CA . SER A 1 72 ? 11.607 -10.973 -11.672 1.00 96.62 72 SER A CA 1
ATOM 520 C C . SER A 1 72 ? 12.063 -9.966 -10.616 1.00 96.62 72 SER A C 1
ATOM 522 O O . SER A 1 72 ? 11.864 -8.762 -10.763 1.00 96.62 72 SER A O 1
ATOM 524 N N . VAL A 1 73 ? 12.641 -10.459 -9.522 1.00 96.44 73 VAL A N 1
ATOM 525 C CA . VAL A 1 73 ? 13.305 -9.621 -8.515 1.00 96.44 73 VAL A CA 1
ATOM 526 C C . VAL A 1 73 ? 14.813 -9.686 -8.742 1.00 96.44 73 VAL A C 1
ATOM 528 O O . VAL A 1 73 ? 15.333 -10.738 -9.123 1.00 96.44 73 VAL A O 1
ATOM 531 N N . ALA A 1 74 ? 15.527 -8.583 -8.516 1.00 95.00 74 ALA A N 1
ATOM 532 C CA . ALA A 1 74 ? 16.978 -8.564 -8.655 1.00 95.00 74 ALA A CA 1
ATOM 533 C C . ALA A 1 74 ? 17.673 -9.506 -7.646 1.00 95.00 74 ALA A C 1
ATOM 535 O O . ALA A 1 74 ? 17.323 -9.496 -6.464 1.00 95.00 74 ALA A O 1
ATOM 536 N N . PRO A 1 75 ? 18.701 -10.277 -8.060 1.00 89.06 75 PRO A N 1
ATOM 537 C CA . PRO A 1 75 ? 19.365 -11.248 -7.182 1.00 89.06 75 PRO A CA 1
ATOM 538 C C . PRO A 1 75 ? 20.037 -10.617 -5.957 1.00 89.06 75 PRO A C 1
ATOM 540 O O . PRO A 1 75 ? 20.091 -11.217 -4.888 1.00 89.06 75 PRO A O 1
ATOM 543 N N . THR A 1 76 ? 20.566 -9.405 -6.120 1.00 90.06 76 THR A N 1
ATOM 544 C CA . THR A 1 76 ? 21.301 -8.665 -5.087 1.00 90.06 76 THR A CA 1
ATOM 545 C C . THR A 1 76 ? 20.414 -7.732 -4.266 1.00 90.06 76 THR A C 1
ATOM 547 O O . THR A 1 76 ? 20.783 -7.378 -3.149 1.00 90.06 76 THR A O 1
ATOM 550 N N . ILE A 1 77 ? 19.254 -7.332 -4.796 1.00 90.88 77 ILE A N 1
ATOM 551 C CA . ILE A 1 77 ? 18.346 -6.356 -4.182 1.00 90.88 77 ILE A CA 1
ATOM 552 C C . ILE A 1 77 ? 16.928 -6.956 -4.195 1.00 90.88 77 ILE A C 1
ATOM 554 O O . ILE A 1 77 ? 16.208 -6.812 -5.184 1.00 90.88 77 ILE A O 1
ATOM 558 N N . PRO A 1 78 ? 16.499 -7.639 -3.114 1.00 87.88 78 PRO A N 1
ATOM 559 C CA . PRO A 1 78 ? 15.294 -8.478 -3.098 1.00 87.88 78 PRO A CA 1
ATOM 560 C C . PRO A 1 78 ? 13.965 -7.694 -3.093 1.00 87.88 78 PRO A C 1
ATOM 562 O O . PRO A 1 78 ? 12.893 -8.273 -2.944 1.00 87.88 78 PRO A O 1
ATOM 565 N N . ASN A 1 79 ? 14.029 -6.374 -3.224 1.00 92.88 79 ASN A N 1
ATOM 566 C CA . ASN A 1 79 ? 12.908 -5.448 -3.343 1.00 92.88 79 ASN A CA 1
ATOM 567 C C . ASN A 1 79 ? 12.973 -4.612 -4.637 1.00 92.88 79 ASN A C 1
ATOM 569 O O . ASN A 1 79 ? 12.162 -3.706 -4.808 1.00 92.88 79 ASN A O 1
ATOM 573 N N . LEU A 1 80 ? 13.914 -4.900 -5.543 1.00 94.38 80 LEU A N 1
ATOM 574 C CA . LEU A 1 80 ? 13.995 -4.286 -6.870 1.00 94.38 80 LEU A CA 1
ATOM 575 C C . LEU A 1 80 ? 13.305 -5.182 -7.900 1.00 94.38 80 LEU A C 1
ATOM 577 O O . LEU A 1 80 ? 13.715 -6.325 -8.108 1.00 94.38 80 LEU A O 1
ATOM 581 N N . LEU A 1 81 ? 12.289 -4.642 -8.567 1.00 95.69 81 LEU A N 1
ATOM 582 C CA . LEU A 1 81 ? 11.608 -5.299 -9.673 1.00 95.69 81 LEU A CA 1
ATOM 583 C C . LEU A 1 81 ? 12.404 -5.135 -10.970 1.00 95.69 81 LEU A C 1
ATOM 585 O O . LEU A 1 81 ? 12.950 -4.072 -11.273 1.00 95.69 81 LEU A O 1
ATOM 589 N N . LEU A 1 82 ? 12.413 -6.207 -11.752 1.00 95.88 82 LEU A N 1
ATOM 590 C CA . LEU A 1 82 ? 12.945 -6.275 -13.101 1.00 95.88 82 LEU A CA 1
ATOM 591 C C . LEU A 1 82 ? 11.795 -6.596 -14.059 1.00 95.88 82 LEU A C 1
ATOM 593 O O . LEU A 1 82 ? 11.029 -7.527 -13.811 1.00 95.88 82 LEU A O 1
ATOM 597 N N . LEU A 1 83 ? 11.703 -5.874 -15.174 1.00 95.12 83 LEU A N 1
ATOM 598 C CA . LEU A 1 83 ? 10.847 -6.218 -16.312 1.00 95.12 83 LEU A CA 1
ATOM 599 C C . LEU A 1 83 ? 11.726 -6.497 -17.528 1.00 95.12 83 LEU A C 1
ATOM 601 O O . LEU A 1 83 ? 12.506 -5.642 -17.943 1.00 95.12 83 LEU A O 1
ATOM 605 N N . ASN A 1 84 ? 11.607 -7.693 -18.105 1.00 94.00 84 ASN A N 1
ATOM 606 C CA . ASN A 1 84 ? 12.454 -8.170 -19.203 1.00 94.00 84 ASN A CA 1
ATOM 607 C C . ASN A 1 84 ? 13.962 -8.045 -18.885 1.00 94.00 84 ASN A C 1
ATOM 609 O O . ASN A 1 84 ? 14.761 -7.683 -19.745 1.00 94.00 84 ASN A O 1
ATOM 613 N N . GLY A 1 85 ? 14.344 -8.278 -17.624 1.00 91.69 85 GLY A N 1
ATOM 614 C CA . GLY A 1 85 ? 15.726 -8.150 -17.145 1.00 91.69 85 GLY A CA 1
ATOM 615 C C . GLY A 1 85 ? 16.212 -6.715 -16.904 1.00 91.69 85 GLY A C 1
ATOM 616 O O . GLY A 1 85 ? 17.347 -6.537 -16.469 1.00 91.69 85 GLY A O 1
ATOM 617 N N . LEU A 1 86 ? 15.377 -5.698 -17.141 1.00 92.56 86 LEU A N 1
ATOM 618 C CA . LEU A 1 86 ? 15.709 -4.293 -16.899 1.00 92.56 86 LEU A CA 1
ATOM 619 C C . LEU A 1 86 ? 15.131 -3.810 -15.562 1.00 92.56 86 LEU A C 1
ATOM 621 O O . LEU A 1 86 ? 13.977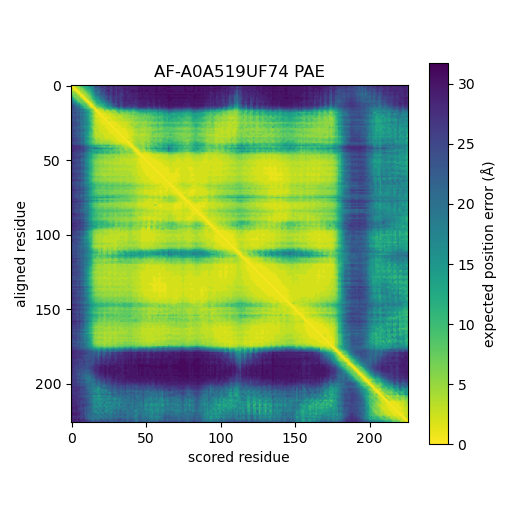 -4.125 -15.266 1.00 92.56 86 LEU A O 1
ATOM 625 N N . PRO A 1 87 ? 15.886 -3.033 -14.765 1.00 93.50 87 PRO A N 1
ATOM 626 C CA . PRO A 1 87 ? 15.408 -2.503 -13.490 1.00 93.50 87 PRO A CA 1
ATOM 627 C C . PRO A 1 87 ? 14.267 -1.504 -13.694 1.00 93.50 87 PRO A C 1
ATOM 629 O O . PRO A 1 87 ? 14.302 -0.689 -14.617 1.00 93.50 87 PRO A O 1
ATOM 632 N N . THR A 1 88 ? 13.261 -1.569 -12.821 1.00 92.62 88 THR A N 1
ATOM 633 C CA . THR A 1 88 ? 12.112 -0.656 -12.851 1.00 92.62 88 THR A CA 1
ATOM 634 C C . THR A 1 88 ? 11.934 0.075 -11.531 1.00 92.62 88 THR A C 1
ATOM 636 O O . THR A 1 88 ? 12.287 1.241 -11.425 1.00 92.62 88 THR A O 1
ATOM 639 N N . VAL A 1 89 ? 11.405 -0.605 -10.516 1.00 91.94 89 VAL A N 1
ATOM 640 C CA . VAL A 1 89 ? 10.975 0.014 -9.259 1.00 91.94 89 VAL A CA 1
ATOM 641 C C . VAL A 1 89 ? 11.606 -0.702 -8.080 1.00 91.94 89 VAL A C 1
ATOM 643 O O . VAL A 1 89 ? 11.553 -1.928 -7.983 1.00 91.94 89 VAL A O 1
ATOM 646 N N . VAL A 1 90 ? 12.168 0.079 -7.159 1.00 91.88 90 VAL A N 1
ATOM 647 C CA . VAL A 1 90 ? 12.580 -0.394 -5.837 1.00 91.88 90 VAL A CA 1
ATOM 648 C C . VAL A 1 90 ? 11.437 -0.148 -4.858 1.00 91.88 90 VAL A C 1
ATOM 650 O O . VAL A 1 90 ? 11.010 0.988 -4.668 1.00 91.88 90 VAL A O 1
ATOM 653 N N . VAL A 1 91 ? 10.946 -1.207 -4.218 1.00 90.56 91 VAL A N 1
ATOM 654 C CA . VAL A 1 91 ? 9.947 -1.105 -3.149 1.00 90.56 91 VAL A CA 1
ATOM 655 C C . VAL A 1 91 ? 10.656 -0.674 -1.866 1.00 90.56 91 VAL A C 1
ATOM 657 O O . VAL A 1 91 ? 11.426 -1.448 -1.299 1.00 90.56 91 VAL A O 1
ATOM 660 N N . GLY A 1 92 ? 10.439 0.569 -1.440 1.00 85.94 92 GLY A N 1
ATOM 661 C CA . GLY A 1 92 ? 10.986 1.122 -0.195 1.00 85.94 92 GLY A CA 1
ATOM 662 C C . GLY A 1 92 ? 9.924 1.336 0.884 1.00 85.94 92 GLY A C 1
ATOM 663 O O . GLY A 1 92 ? 8.736 1.132 0.636 1.00 85.94 92 GLY A O 1
ATOM 664 N N . ALA A 1 93 ? 10.353 1.832 2.047 1.00 77.00 93 ALA A N 1
ATOM 665 C CA . ALA A 1 93 ? 9.500 2.051 3.218 1.00 77.00 93 ALA A CA 1
ATOM 666 C C . ALA A 1 93 ? 8.192 2.827 2.957 1.00 77.00 93 ALA A C 1
ATOM 668 O O . ALA A 1 93 ? 7.152 2.411 3.458 1.00 77.00 93 ALA A O 1
ATOM 669 N N . PRO A 1 94 ? 8.144 3.881 2.114 1.00 74.12 94 PRO A N 1
ATOM 670 C CA . PRO A 1 94 ? 6.877 4.563 1.808 1.00 74.12 94 PRO A CA 1
ATOM 671 C C . PRO A 1 94 ? 5.849 3.680 1.077 1.00 74.12 94 PRO A C 1
ATOM 673 O O . PRO A 1 94 ? 4.670 4.020 0.963 1.00 74.12 94 PRO A O 1
ATOM 676 N N . CYS A 1 95 ? 6.298 2.553 0.527 1.00 78.00 95 CYS A N 1
ATOM 677 C CA . CYS A 1 95 ? 5.490 1.606 -0.221 1.00 78.00 95 CYS A CA 1
ATOM 678 C C . CYS A 1 95 ? 5.172 0.340 0.576 1.00 78.00 95 CYS A C 1
ATOM 680 O O . CYS A 1 95 ? 4.509 -0.521 0.020 1.00 78.00 95 CYS A O 1
ATOM 682 N N . ASP A 1 96 ? 5.597 0.185 1.833 1.00 83.88 96 ASP A N 1
ATOM 683 C CA . ASP A 1 96 ? 5.369 -1.048 2.605 1.00 83.88 96 ASP A CA 1
ATOM 684 C C . ASP A 1 96 ? 3.907 -1.205 3.093 1.00 83.88 96 ASP A C 1
ATOM 686 O O . ASP A 1 96 ? 3.417 -2.312 3.349 1.00 83.88 96 ASP A O 1
ATOM 690 N N . GLY A 1 97 ? 3.175 -0.087 3.157 1.00 84.06 97 GLY A N 1
ATOM 691 C CA . GLY A 1 97 ? 1.795 -0.008 3.628 1.00 84.06 97 GLY A CA 1
ATOM 692 C C . GLY A 1 97 ? 1.637 -0.160 5.145 1.00 84.06 97 GLY A C 1
ATOM 693 O O . GLY A 1 97 ? 0.504 -0.172 5.627 1.00 84.06 97 GLY A O 1
ATOM 694 N N . LEU A 1 98 ? 2.729 -0.240 5.912 1.00 86.88 98 LEU A N 1
ATOM 695 C CA . LEU A 1 98 ? 2.714 -0.506 7.350 1.00 86.88 98 LEU A CA 1
ATOM 696 C C . LEU A 1 98 ? 1.894 0.531 8.115 1.00 86.88 98 LEU A C 1
ATOM 698 O O . LEU A 1 98 ? 1.040 0.175 8.932 1.00 86.88 98 LEU A O 1
ATOM 702 N N . VAL A 1 99 ? 2.093 1.811 7.790 1.00 86.56 99 VAL A N 1
ATOM 703 C CA . VAL A 1 99 ? 1.316 2.919 8.363 1.00 86.56 99 VAL A CA 1
ATOM 704 C C . VAL A 1 99 ? -0.179 2.709 8.115 1.00 86.56 99 VAL A C 1
ATOM 706 O O . VAL A 1 99 ? -0.984 2.858 9.033 1.00 86.56 99 VAL A O 1
ATOM 709 N N . LEU A 1 100 ? -0.575 2.307 6.903 1.00 88.06 100 LEU A N 1
ATOM 710 C CA . LEU A 1 100 ? -1.983 2.094 6.561 1.00 88.06 100 LEU A CA 1
ATOM 711 C C . LEU A 1 100 ? -2.578 0.898 7.313 1.00 88.06 100 LEU A C 1
ATOM 713 O O . LEU A 1 100 ? -3.723 0.975 7.759 1.00 88.06 100 LEU A O 1
ATOM 717 N N . TYR A 1 101 ? -1.815 -0.181 7.504 1.00 91.00 101 TYR A N 1
ATOM 718 C CA . TYR A 1 101 ? -2.259 -1.341 8.284 1.00 91.00 101 TYR A CA 1
ATOM 719 C C . TYR A 1 101 ? -2.484 -0.978 9.754 1.00 91.00 101 TYR A C 1
ATOM 721 O O . TYR A 1 101 ? -3.507 -1.348 10.336 1.00 91.00 101 TYR A O 1
ATOM 729 N N . VAL A 1 102 ? -1.565 -0.210 10.347 1.00 88.44 102 VAL A N 1
ATOM 730 C CA . VAL A 1 102 ? -1.688 0.253 11.735 1.00 88.44 102 VAL A CA 1
ATOM 731 C C . VAL A 1 102 ? -2.840 1.238 11.887 1.00 88.44 102 VAL A C 1
ATOM 733 O O . VAL A 1 102 ? -3.612 1.118 12.838 1.00 88.44 102 VAL A O 1
ATOM 736 N N . LEU A 1 103 ? -3.025 2.156 10.935 1.00 87.38 103 LEU A N 1
ATOM 737 C CA . LEU A 1 103 ? -4.171 3.062 10.929 1.00 87.38 103 LEU A CA 1
ATOM 738 C C . LEU A 1 103 ? -5.488 2.295 10.839 1.00 87.38 103 LEU A C 1
ATOM 740 O O . LEU A 1 103 ? -6.387 2.545 11.640 1.00 87.38 103 LEU A O 1
ATOM 744 N N . LEU A 1 104 ? -5.604 1.328 9.925 1.00 91.00 104 LEU A N 1
ATOM 745 C CA . LEU A 1 104 ? -6.789 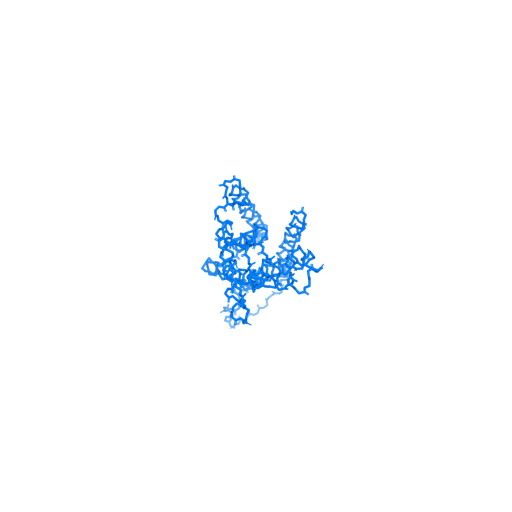0.480 9.809 1.00 91.00 104 LEU A CA 1
ATOM 746 C C . LEU A 1 104 ? -7.091 -0.231 11.135 1.00 91.00 104 LEU A C 1
ATOM 748 O O . LEU A 1 104 ? -8.217 -0.153 11.633 1.00 91.00 104 LEU A O 1
ATOM 752 N N . ALA A 1 105 ? -6.094 -0.898 11.721 1.00 89.50 105 ALA A N 1
ATOM 753 C CA . ALA A 1 105 ? -6.249 -1.589 12.996 1.00 89.50 105 ALA A CA 1
ATOM 754 C C . ALA A 1 105 ? -6.665 -0.613 14.109 1.00 89.50 105 ALA A C 1
ATOM 756 O O . ALA A 1 105 ? -7.621 -0.877 14.841 1.00 89.50 105 ALA A O 1
ATOM 757 N N . GLY A 1 106 ? -6.014 0.549 14.186 1.00 86.75 106 GLY A N 1
ATOM 758 C CA . GLY A 1 106 ? -6.327 1.615 15.130 1.00 86.75 106 GLY A CA 1
ATOM 759 C C . GLY A 1 106 ? -7.763 2.111 15.013 1.00 86.75 106 GLY A C 1
ATOM 760 O O . GLY A 1 106 ? -8.487 2.146 16.009 1.00 86.75 106 GLY A O 1
ATOM 761 N N . PHE A 1 107 ? -8.217 2.416 13.796 1.00 85.50 107 PHE A N 1
ATOM 762 C CA . PHE A 1 107 ? -9.590 2.838 13.528 1.00 85.50 107 PHE A CA 1
ATOM 763 C C . PHE A 1 107 ? -10.607 1.771 13.943 1.00 85.50 107 PHE A C 1
ATOM 765 O O . PHE A 1 107 ? -11.603 2.084 14.601 1.00 85.50 107 PHE A O 1
ATOM 772 N N . VAL A 1 108 ? -10.365 0.506 13.599 1.00 86.56 108 VAL A N 1
ATOM 773 C CA . VAL A 1 108 ? -11.274 -0.600 13.936 1.00 86.56 108 VAL A CA 1
ATOM 774 C C . VAL A 1 108 ? -11.348 -0.821 15.452 1.00 86.56 108 VAL A C 1
ATOM 776 O O . VAL A 1 108 ? -12.438 -1.045 15.987 1.00 86.56 108 VAL A O 1
ATOM 779 N N . LEU A 1 109 ? -10.219 -0.710 16.160 1.00 85.00 109 LEU A N 1
ATOM 780 C CA . LEU A 1 109 ? -10.149 -0.847 17.618 1.00 85.00 109 LEU A CA 1
ATOM 781 C C . LEU A 1 109 ? -10.792 0.335 18.355 1.00 85.00 109 LEU A C 1
ATOM 783 O O . LEU A 1 109 ? -11.499 0.128 19.346 1.00 85.00 109 LEU A O 1
ATOM 787 N N . ALA A 1 110 ? -10.596 1.558 17.862 1.00 81.44 110 ALA A N 1
ATOM 788 C CA . ALA A 1 110 ? -11.145 2.771 18.462 1.00 81.44 110 ALA A CA 1
ATOM 789 C C . ALA A 1 110 ? -12.676 2.854 18.331 1.00 81.44 110 ALA A C 1
ATOM 791 O O . ALA A 1 110 ? -13.348 3.447 19.180 1.00 81.44 110 ALA A O 1
ATOM 792 N N . TYR A 1 111 ? -13.258 2.233 17.300 1.00 74.81 111 TYR A N 1
ATOM 793 C CA . TYR A 1 111 ? -14.702 2.241 17.074 1.00 74.81 111 TYR A CA 1
ATOM 794 C C . TYR A 1 111 ? -15.424 1.126 17.855 1.00 74.81 111 TYR A C 1
ATOM 796 O O . TYR A 1 111 ? -15.097 -0.051 17.685 1.00 74.81 111 TYR A O 1
ATOM 804 N N . PRO A 1 112 ? -16.457 1.434 18.674 1.00 69.19 112 PRO A N 1
ATOM 805 C CA . PRO A 1 112 ? -17.249 0.414 19.370 1.00 69.19 112 PRO A CA 1
ATOM 806 C C . PRO A 1 112 ? -17.927 -0.531 18.367 1.00 69.19 112 PRO A C 1
ATOM 808 O O . PRO A 1 112 ? -18.554 -0.054 17.426 1.00 69.19 112 PRO A O 1
ATOM 811 N N . GLY A 1 113 ? -17.787 -1.845 18.573 1.00 72.88 113 GLY A N 1
ATOM 812 C CA . GLY A 1 113 ? -18.340 -2.917 17.738 1.00 72.88 113 GLY A CA 1
ATOM 813 C C . GLY A 1 113 ? -18.035 -4.308 18.330 1.00 72.88 113 GLY A C 1
ATOM 814 O O . GLY A 1 113 ? -17.233 -4.391 19.266 1.00 72.88 113 GLY A O 1
ATOM 815 N N . PRO A 1 114 ? -18.654 -5.392 17.825 1.00 75.50 114 PRO A N 1
ATOM 816 C CA . PRO A 1 114 ? -18.463 -6.747 18.354 1.00 75.50 114 PRO A CA 1
ATOM 817 C C . PRO A 1 114 ? -16.999 -7.201 18.251 1.00 75.50 114 PRO A C 1
ATOM 819 O O . PRO A 1 114 ? -16.396 -7.102 17.181 1.00 75.50 114 PRO A O 1
ATOM 822 N N . SER A 1 115 ? -16.429 -7.730 19.340 1.00 75.19 115 SER A N 1
ATOM 823 C CA . SER A 1 115 ? -15.014 -8.141 19.414 1.00 75.19 115 SER A CA 1
ATOM 824 C C . SER A 1 115 ? -14.644 -9.203 18.376 1.00 75.19 115 SER A C 1
ATOM 826 O O . SER A 1 115 ? -13.633 -9.059 17.695 1.00 75.19 115 SER A O 1
ATOM 828 N N . GLN A 1 116 ? -15.506 -10.205 18.180 1.00 80.69 116 GLN A N 1
ATOM 829 C CA . GLN A 1 116 ? -15.294 -11.277 17.196 1.00 80.69 116 GLN A CA 1
ATOM 830 C C . GLN A 1 116 ? -15.188 -10.753 15.767 1.00 80.69 116 GLN A C 1
ATOM 832 O O . GLN A 1 116 ? -14.410 -11.237 14.949 1.00 80.69 116 GLN A O 1
ATOM 837 N N . ARG A 1 117 ? -15.957 -9.710 15.469 1.00 82.19 117 ARG A N 1
ATOM 838 C CA . ARG A 1 117 ? -15.978 -9.133 14.139 1.00 82.19 117 ARG A CA 1
ATOM 839 C C . ARG A 1 117 ? -14.748 -8.273 13.869 1.00 82.19 117 ARG A C 1
ATOM 841 O O . ARG A 1 117 ? -14.251 -8.269 12.749 1.00 82.19 117 ARG A O 1
ATOM 848 N N . ARG A 1 118 ? -14.230 -7.585 14.893 1.00 84.00 118 ARG A N 1
ATOM 849 C CA . ARG A 1 118 ? -12.951 -6.862 14.800 1.00 84.00 118 ARG A CA 1
ATOM 850 C C . ARG A 1 118 ? -11.812 -7.817 14.449 1.00 84.00 118 ARG A C 1
ATOM 852 O O . ARG A 1 118 ? -10.999 -7.483 13.595 1.00 84.00 118 ARG A O 1
ATOM 859 N N . LEU A 1 119 ? -11.802 -9.003 15.067 1.00 86.56 119 LEU A N 1
ATOM 860 C CA . LEU A 1 119 ? -10.738 -9.992 14.897 1.00 86.56 119 LEU A CA 1
ATOM 861 C C . LEU A 1 119 ? -10.604 -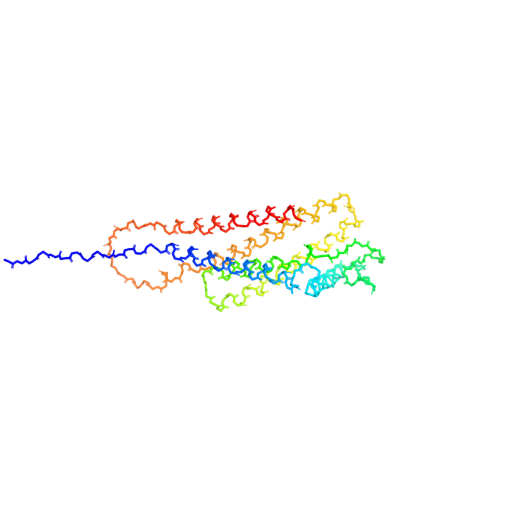10.485 13.450 1.00 86.56 119 LEU A C 1
ATOM 863 O O . LEU A 1 119 ? -9.487 -10.689 12.998 1.00 86.56 119 LEU A O 1
ATOM 867 N N . TRP A 1 120 ? -1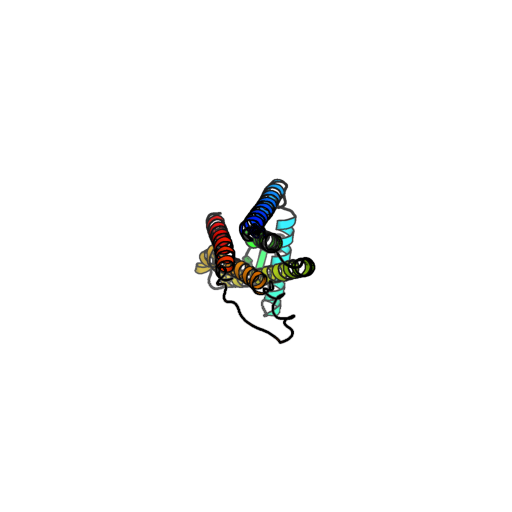1.713 -10.617 12.715 1.00 88.62 120 TRP A N 1
ATOM 868 C CA . TRP A 1 120 ? -11.691 -10.999 11.296 1.00 88.62 120 TRP A CA 1
ATOM 869 C C . TRP A 1 120 ? -11.611 -9.808 10.336 1.00 88.62 120 TRP A C 1
ATOM 871 O O . TRP A 1 120 ? -11.009 -9.917 9.272 1.00 88.62 120 TRP A O 1
ATOM 881 N N . PHE A 1 121 ? -12.178 -8.652 10.692 1.00 90.94 121 PHE A N 1
ATOM 882 C CA . PHE A 1 121 ? -12.167 -7.486 9.806 1.00 90.94 121 PHE A CA 1
ATOM 883 C C . PHE A 1 121 ? -10.763 -6.896 9.624 1.00 90.94 121 PHE A C 1
ATOM 885 O O . PHE A 1 121 ? -10.415 -6.494 8.518 1.00 90.94 121 PHE A O 1
ATOM 892 N N . ILE A 1 122 ? -9.950 -6.866 10.687 1.00 91.88 122 ILE A N 1
ATOM 893 C CA . ILE A 1 122 ? -8.568 -6.366 10.622 1.00 91.88 122 ILE A CA 1
ATOM 894 C C . ILE A 1 122 ? -7.721 -7.167 9.616 1.00 91.88 122 ILE A C 1
ATOM 896 O O . ILE A 1 122 ? -7.216 -6.545 8.685 1.00 91.88 122 ILE A O 1
ATOM 900 N N . PRO A 1 123 ? -7.575 -8.506 9.718 1.00 93.31 123 PRO A N 1
ATOM 901 C CA . PRO A 1 123 ? -6.754 -9.261 8.773 1.00 93.31 123 PRO A CA 1
ATOM 902 C C . PRO A 1 123 ? -7.300 -9.201 7.343 1.00 93.31 123 PRO A C 1
ATOM 904 O O . PRO A 1 123 ? -6.514 -9.069 6.411 1.00 93.31 123 PRO A O 1
ATOM 907 N N . VAL A 1 124 ? -8.625 -9.218 7.150 1.00 94.50 124 VAL A N 1
ATOM 908 C CA . VAL A 1 124 ? -9.229 -9.069 5.813 1.00 94.50 124 VAL A CA 1
ATOM 909 C C . VAL A 1 124 ? -8.927 -7.694 5.216 1.00 94.50 124 VAL A C 1
ATOM 911 O O . VAL A 1 124 ? -8.556 -7.597 4.049 1.00 94.50 124 VAL A O 1
ATOM 914 N N . GLY A 1 125 ? -9.047 -6.623 6.002 1.00 93.69 125 GLY A N 1
ATOM 915 C CA . GLY A 1 125 ? -8.733 -5.278 5.531 1.00 93.69 125 GLY A CA 1
ATOM 916 C C . GLY A 1 125 ? -7.237 -5.076 5.271 1.00 93.69 125 GLY A C 1
ATOM 917 O O . GLY A 1 125 ? -6.886 -4.441 4.281 1.00 93.69 125 GLY A O 1
ATOM 918 N N . ILE A 1 126 ? -6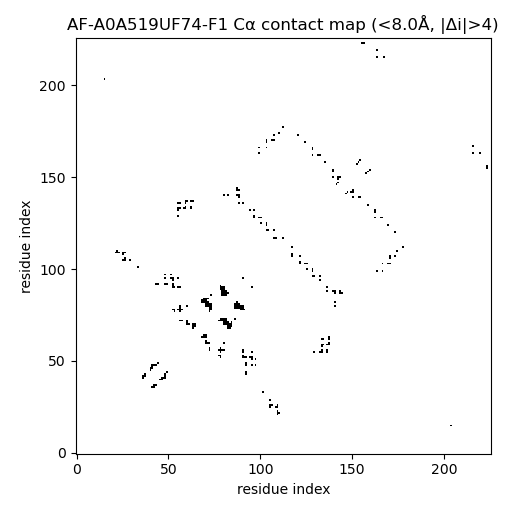.354 -5.667 6.086 1.00 94.38 126 ILE A N 1
ATOM 919 C CA . ILE A 1 126 ? -4.905 -5.688 5.821 1.00 94.38 126 ILE A CA 1
ATOM 920 C C . ILE A 1 126 ? -4.622 -6.428 4.511 1.00 94.38 126 ILE A C 1
ATOM 922 O O . ILE A 1 126 ? -3.889 -5.907 3.678 1.00 94.38 126 ILE A O 1
ATOM 926 N N . ALA A 1 127 ? -5.237 -7.593 4.284 1.00 93.81 127 ALA A N 1
ATOM 927 C CA . ALA A 1 127 ? -5.071 -8.343 3.039 1.00 93.81 127 ALA A CA 1
ATOM 928 C C . ALA A 1 127 ? -5.561 -7.547 1.814 1.00 93.81 127 ALA A C 1
ATOM 930 O O . ALA A 1 127 ? -4.902 -7.544 0.776 1.00 93.81 127 ALA A O 1
ATOM 931 N N . ALA A 1 128 ? -6.678 -6.823 1.943 1.00 94.62 128 ALA A N 1
ATOM 932 C CA . ALA A 1 128 ? -7.193 -5.954 0.888 1.00 94.62 128 ALA A CA 1
ATOM 933 C C . ALA A 1 128 ? -6.244 -4.783 0.580 1.00 94.62 128 ALA A C 1
ATOM 935 O O . ALA A 1 128 ? -5.975 -4.502 -0.588 1.00 94.62 128 ALA A O 1
ATOM 936 N N . LEU A 1 129 ? -5.707 -4.120 1.611 1.00 93.81 129 LEU A N 1
ATOM 937 C CA . LEU A 1 129 ? -4.721 -3.049 1.442 1.00 93.81 129 LEU A CA 1
ATOM 938 C C . LEU A 1 129 ? -3.409 -3.575 0.850 1.00 93.81 129 LEU A C 1
ATOM 940 O O . LEU A 1 129 ? -2.844 -2.934 -0.030 1.00 93.81 129 LEU A O 1
ATOM 944 N N . TRP A 1 130 ? -2.957 -4.756 1.277 1.00 94.38 130 TRP A N 1
ATOM 945 C CA . TRP A 1 130 ? -1.785 -5.416 0.708 1.00 94.38 130 TRP A CA 1
ATOM 946 C C . TRP A 1 130 ? -1.978 -5.701 -0.785 1.00 94.38 130 TRP A C 1
ATOM 948 O O . TRP A 1 130 ? -1.114 -5.358 -1.588 1.00 94.38 130 TRP A O 1
ATOM 958 N N . LEU A 1 131 ? -3.135 -6.244 -1.181 1.00 94.94 131 LEU A N 1
ATOM 959 C CA . LEU A 1 131 ? -3.446 -6.520 -2.586 1.00 94.94 131 LEU A CA 1
ATOM 960 C C . LEU A 1 131 ? -3.493 -5.237 -3.427 1.00 94.94 131 LEU A C 1
ATOM 962 O O . LEU A 1 131 ? -2.941 -5.194 -4.524 1.00 94.94 131 LEU A O 1
ATOM 966 N N . LEU A 1 132 ? -4.118 -4.178 -2.908 1.00 94.06 132 LEU A N 1
ATOM 967 C CA . LEU A 1 132 ? -4.125 -2.870 -3.563 1.00 94.06 132 LEU A CA 1
ATOM 968 C C . LEU A 1 132 ? -2.701 -2.345 -3.779 1.00 94.06 132 LEU A C 1
ATOM 970 O O . LEU A 1 132 ? -2.391 -1.789 -4.830 1.00 94.06 132 LEU A O 1
ATOM 974 N N . ASN A 1 133 ? -1.833 -2.542 -2.792 1.00 93.06 133 ASN A N 1
ATOM 975 C CA . ASN A 1 133 ? -0.454 -2.088 -2.847 1.00 93.06 133 ASN A CA 1
ATOM 976 C C . ASN A 1 133 ? 0.391 -2.910 -3.839 1.00 93.06 133 ASN A C 1
ATOM 978 O O . ASN A 1 133 ? 1.204 -2.346 -4.565 1.00 93.06 133 ASN A O 1
ATOM 982 N N . VAL A 1 134 ? 0.133 -4.217 -3.958 1.00 94.69 134 VAL A N 1
ATOM 983 C CA . VAL A 1 134 ? 0.677 -5.048 -5.046 1.00 94.69 134 VAL A CA 1
ATOM 984 C C . VAL A 1 134 ? 0.274 -4.475 -6.405 1.00 94.69 134 VAL A C 1
ATOM 986 O O . VAL A 1 134 ? 1.136 -4.211 -7.239 1.00 94.69 134 VAL A O 1
ATOM 989 N N . ILE A 1 135 ? -1.015 -4.191 -6.616 1.00 94.38 135 ILE A N 1
ATOM 990 C CA . ILE A 1 135 ? -1.509 -3.611 -7.877 1.00 94.38 135 ILE A CA 1
ATOM 991 C C . ILE A 1 135 ? -0.838 -2.259 -8.167 1.00 94.38 135 ILE A C 1
ATOM 993 O O . ILE A 1 135 ? -0.432 -2.008 -9.301 1.00 94.38 135 ILE A O 1
ATOM 997 N N . ARG A 1 136 ? -0.664 -1.408 -7.148 1.00 93.19 136 ARG A N 1
ATOM 998 C CA . ARG A 1 136 ? 0.074 -0.140 -7.256 1.00 93.19 136 ARG A CA 1
ATOM 999 C C . ARG A 1 136 ? 1.502 -0.357 -7.752 1.00 93.19 136 ARG A C 1
ATOM 1001 O O . ARG A 1 136 ? 1.926 0.324 -8.679 1.00 93.19 136 ARG A O 1
ATOM 1008 N N . ILE A 1 137 ? 2.248 -1.280 -7.150 1.00 94.12 137 ILE A N 1
ATOM 1009 C CA . ILE A 1 137 ? 3.645 -1.540 -7.525 1.00 94.12 137 ILE A CA 1
ATOM 1010 C C . ILE A 1 137 ? 3.725 -2.107 -8.947 1.00 94.12 137 ILE A C 1
ATOM 1012 O O . ILE A 1 137 ? 4.594 -1.700 -9.716 1.00 94.12 137 ILE A O 1
ATOM 1016 N N . MET A 1 138 ? 2.793 -2.984 -9.334 1.00 94.69 138 MET A N 1
ATOM 1017 C CA . MET A 1 138 ? 2.683 -3.466 -10.715 1.00 94.69 138 MET A CA 1
ATOM 1018 C C . MET A 1 138 ? 2.452 -2.307 -11.695 1.00 94.69 138 MET A C 1
ATOM 1020 O O . MET A 1 138 ? 3.137 -2.215 -12.714 1.00 94.69 138 MET A O 1
ATOM 1024 N N . ALA A 1 139 ? 1.522 -1.403 -11.375 1.00 93.44 139 ALA A N 1
ATOM 1025 C CA . ALA A 1 139 ? 1.233 -0.231 -12.192 1.00 93.44 139 ALA A CA 1
ATOM 1026 C C . ALA A 1 139 ? 2.442 0.710 -12.284 1.00 93.44 139 ALA A C 1
ATOM 1028 O O . ALA A 1 139 ? 2.766 1.156 -13.378 1.00 93.44 139 ALA A O 1
ATOM 1029 N N . LEU A 1 140 ? 3.160 0.945 -11.181 1.00 92.38 140 LEU A N 1
ATOM 1030 C CA . LEU A 1 140 ? 4.390 1.742 -11.161 1.00 92.38 140 LEU A CA 1
ATOM 1031 C C . LEU A 1 140 ? 5.514 1.114 -11.986 1.00 92.38 140 LEU A C 1
ATOM 1033 O O . LEU A 1 140 ? 6.210 1.828 -12.702 1.00 92.38 140 LEU A O 1
ATOM 1037 N N . ALA A 1 141 ? 5.682 -0.209 -11.930 1.00 93.44 141 ALA A N 1
ATOM 1038 C CA . ALA A 1 141 ? 6.687 -0.908 -12.727 1.00 93.44 141 ALA A CA 1
ATOM 1039 C C . ALA A 1 141 ? 6.430 -0.749 -14.235 1.00 93.44 141 ALA A C 1
ATOM 1041 O O . ALA A 1 141 ? 7.367 -0.526 -15.004 1.00 93.44 141 ALA A O 1
ATOM 1042 N N . LEU A 1 142 ? 5.163 -0.824 -14.652 1.00 93.44 142 LEU A N 1
ATOM 1043 C CA . LEU A 1 142 ? 4.763 -0.583 -16.038 1.00 93.44 142 LEU A CA 1
ATOM 1044 C C . LEU A 1 142 ? 4.851 0.903 -16.404 1.00 93.44 142 LEU A C 1
ATOM 1046 O O . LEU A 1 142 ? 5.372 1.229 -17.468 1.00 93.44 142 LEU A O 1
ATOM 1050 N N . ASN A 1 143 ? 4.416 1.802 -15.519 1.00 92.94 143 ASN A N 1
ATOM 1051 C CA . ASN A 1 143 ? 4.509 3.246 -15.716 1.00 92.94 143 ASN A CA 1
ATOM 1052 C C . ASN A 1 143 ? 5.968 3.661 -15.945 1.00 92.94 143 ASN A C 1
ATOM 1054 O O . ASN A 1 143 ? 6.278 4.238 -16.981 1.00 92.94 143 ASN A O 1
ATOM 1058 N N . HIS A 1 144 ? 6.886 3.253 -15.069 1.00 93.06 144 HIS A N 1
ATOM 1059 C CA . HIS A 1 144 ? 8.311 3.538 -15.227 1.00 93.06 144 HIS A CA 1
ATOM 1060 C C . HIS A 1 144 ? 8.849 3.074 -16.592 1.00 93.06 144 HIS A C 1
ATOM 1062 O O . HIS A 1 144 ? 9.702 3.722 -17.195 1.00 93.06 144 HIS A O 1
ATOM 1068 N N . ARG A 1 145 ? 8.338 1.953 -17.120 1.00 90.06 145 ARG A N 1
ATOM 1069 C CA . ARG A 1 145 ? 8.787 1.404 -18.403 1.00 90.06 145 ARG A CA 1
ATOM 1070 C C . ARG A 1 145 ? 8.190 2.104 -19.627 1.00 90.06 145 ARG A C 1
ATOM 1072 O O . ARG A 1 145 ? 8.864 2.144 -20.660 1.00 90.06 145 ARG A O 1
ATOM 1079 N N . TYR A 1 146 ? 6.948 2.574 -19.548 1.00 90.56 146 TYR A N 1
ATOM 1080 C CA . TYR A 1 146 ? 6.164 3.023 -20.708 1.00 90.56 146 TYR A CA 1
ATOM 1081 C C . TYR A 1 146 ? 5.776 4.505 -20.677 1.00 90.56 146 TYR A C 1
ATOM 1083 O O . TYR A 1 146 ? 5.465 5.075 -21.720 1.00 90.56 146 TYR A O 1
ATOM 1091 N N . SER A 1 147 ? 5.775 5.137 -19.509 1.00 91.19 147 SER A N 1
ATOM 1092 C CA . SER A 1 147 ? 5.360 6.528 -19.293 1.00 91.19 147 SER A CA 1
ATOM 1093 C C . SER A 1 147 ? 6.151 7.188 -18.150 1.00 91.19 147 SER A C 1
ATOM 1095 O O . SER A 1 147 ? 5.544 7.774 -17.252 1.00 91.19 147 SER A O 1
ATOM 1097 N N . PRO A 1 148 ? 7.499 7.143 -18.178 1.00 87.81 148 PRO A N 1
ATOM 1098 C CA . PRO A 1 148 ? 8.344 7.573 -17.059 1.00 87.81 148 PRO A CA 1
ATOM 1099 C C . PRO A 1 148 ? 8.115 9.027 -16.629 1.00 87.81 148 PRO A C 1
ATOM 1101 O O . PRO A 1 148 ? 8.310 9.349 -15.466 1.00 87.81 148 PRO A O 1
ATOM 1104 N N . GLU A 1 149 ? 7.638 9.897 -17.524 1.00 89.69 149 GLU A N 1
ATOM 1105 C CA . GLU A 1 149 ? 7.325 11.296 -17.193 1.00 89.69 149 GLU A CA 1
ATOM 1106 C C . GLU A 1 149 ? 6.202 11.445 -16.155 1.00 89.69 149 GLU A C 1
ATOM 1108 O O . GLU A 1 149 ? 6.152 12.430 -15.425 1.00 89.69 149 GLU A O 1
ATOM 1113 N N . THR A 1 150 ? 5.308 10.458 -16.061 1.00 88.50 150 THR A N 1
ATOM 1114 C CA . THR A 1 150 ? 4.212 10.446 -15.075 1.00 88.50 150 THR A CA 1
ATOM 1115 C C . THR A 1 150 ? 4.570 9.707 -13.792 1.00 88.50 150 THR A C 1
ATOM 1117 O O . THR A 1 150 ? 3.832 9.801 -12.812 1.00 88.50 150 THR A O 1
ATOM 1120 N N . PHE A 1 151 ? 5.709 9.009 -13.767 1.00 85.44 151 PHE A N 1
ATOM 1121 C CA . PHE A 1 151 ? 6.119 8.180 -12.641 1.00 85.44 151 PHE A CA 1
ATOM 1122 C C . PHE A 1 151 ? 6.197 8.989 -11.347 1.00 85.44 151 PHE A C 1
ATOM 1124 O O . PHE A 1 151 ? 5.661 8.556 -10.325 1.00 85.44 151 PHE A O 1
ATOM 1131 N N . ASP A 1 152 ? 6.804 10.179 -11.403 1.00 83.38 152 ASP A N 1
ATOM 1132 C CA . ASP A 1 152 ? 6.999 11.045 -10.238 1.00 83.38 152 ASP A CA 1
ATOM 1133 C C . ASP A 1 152 ? 5.686 11.488 -9.596 1.00 83.38 152 ASP A C 1
ATOM 1135 O O . ASP A 1 152 ? 5.489 11.398 -8.382 1.00 83.38 152 ASP A O 1
ATOM 1139 N N . PHE A 1 153 ? 4.739 11.884 -10.437 1.00 86.50 153 PHE A N 1
ATOM 1140 C CA . PHE A 1 153 ? 3.411 12.262 -9.990 1.00 86.50 153 PHE A CA 1
ATOM 1141 C C . PHE A 1 153 ? 2.627 11.064 -9.437 1.00 86.50 153 PHE A C 1
ATOM 1143 O O . PHE A 1 153 ? 2.006 11.149 -8.372 1.00 86.50 153 PHE A O 1
ATOM 1150 N N . ASP A 1 154 ? 2.665 9.936 -10.144 1.00 84.94 154 ASP A N 1
ATOM 1151 C CA . ASP A 1 154 ? 1.873 8.764 -9.804 1.00 84.94 154 ASP A CA 1
ATOM 1152 C C . ASP A 1 154 ? 2.310 8.151 -8.471 1.00 84.94 154 ASP A C 1
ATOM 1154 O O . ASP A 1 154 ? 1.466 7.822 -7.627 1.00 84.94 154 ASP A O 1
ATOM 1158 N N . HIS A 1 155 ? 3.623 8.021 -8.249 1.00 81.94 155 HIS A N 1
ATOM 1159 C CA . HIS A 1 155 ? 4.144 7.365 -7.053 1.00 81.94 155 HIS A CA 1
ATOM 1160 C C . HIS A 1 155 ? 3.964 8.195 -5.779 1.00 81.94 155 HIS A C 1
ATOM 1162 O O . HIS A 1 155 ? 3.728 7.593 -4.725 1.00 81.94 155 HIS A O 1
ATOM 1168 N N . HIS A 1 156 ? 4.005 9.529 -5.875 1.00 79.19 156 HIS A N 1
ATOM 1169 C CA . HIS A 1 156 ? 3.812 10.429 -4.737 1.00 79.19 156 HIS A CA 1
ATOM 1170 C C . HIS A 1 156 ? 2.345 10.778 -4.471 1.00 79.19 156 HIS A C 1
ATOM 1172 O O . HIS A 1 156 ? 1.920 10.768 -3.313 1.00 79.19 156 HIS A O 1
ATOM 1178 N N . TYR A 1 157 ? 1.551 11.060 -5.507 1.00 81.44 157 TYR A N 1
ATOM 1179 C CA . TYR A 1 157 ? 0.218 11.645 -5.334 1.00 81.44 157 TYR A CA 1
ATOM 1180 C C . TYR A 1 157 ? -0.906 10.681 -5.684 1.00 81.44 157 TYR A C 1
ATOM 1182 O O . TYR A 1 157 ? -1.744 10.386 -4.827 1.00 81.44 157 TYR A O 1
ATOM 1190 N N . ALA A 1 158 ? -0.938 10.179 -6.923 1.00 84.12 158 ALA A N 1
ATOM 1191 C CA . ALA A 1 158 ? -2.081 9.413 -7.418 1.00 84.12 158 ALA A CA 1
ATOM 1192 C C . ALA A 1 158 ? -2.298 8.145 -6.586 1.00 84.12 158 ALA A C 1
ATOM 1194 O O . ALA A 1 158 ? -3.385 7.905 -6.054 1.00 84.12 158 ALA A O 1
ATOM 1195 N N . PHE A 1 159 ? -1.241 7.358 -6.396 1.00 83.31 159 PHE A N 1
ATOM 1196 C CA . PHE A 1 159 ? -1.363 6.109 -5.663 1.00 83.31 159 PHE A CA 1
ATOM 1197 C C . PHE A 1 159 ? -1.519 6.295 -4.152 1.00 83.31 159 PHE A C 1
ATOM 1199 O O . PHE A 1 159 ? -2.212 5.498 -3.519 1.00 83.31 159 PHE A O 1
ATOM 1206 N N . SER A 1 160 ? -0.959 7.363 -3.581 1.00 85.12 160 SER A N 1
ATOM 1207 C CA . SER A 1 160 ? -1.211 7.740 -2.186 1.00 85.12 160 SER A CA 1
ATOM 1208 C C . SER A 1 160 ? -2.693 8.055 -1.977 1.00 85.12 160 SER A C 1
ATOM 1210 O O . SER A 1 160 ? -3.324 7.506 -1.074 1.00 85.12 160 SER A O 1
ATOM 1212 N N . ALA A 1 161 ? -3.292 8.858 -2.864 1.00 85.56 161 ALA A N 1
ATOM 1213 C CA . ALA A 1 161 ? -4.716 9.177 -2.813 1.00 85.56 161 ALA A CA 1
ATOM 1214 C C . ALA A 1 161 ? -5.590 7.915 -2.905 1.00 85.56 161 ALA A C 1
ATOM 1216 O O . ALA A 1 161 ? -6.523 7.757 -2.117 1.00 85.56 161 ALA A O 1
ATOM 1217 N N . VAL A 1 162 ? -5.257 6.983 -3.804 1.00 88.06 162 VAL A N 1
ATOM 1218 C CA . VAL A 1 162 ? -5.963 5.697 -3.936 1.00 88.06 162 VAL A CA 1
ATOM 1219 C C . VAL A 1 162 ? -5.855 4.857 -2.659 1.00 88.06 162 VAL A C 1
ATOM 1221 O O . VAL A 1 162 ? -6.863 4.333 -2.181 1.00 88.06 162 VAL A O 1
ATOM 1224 N N . ALA A 1 163 ? -4.665 4.753 -2.066 1.00 87.75 163 ALA A N 1
ATOM 1225 C CA . ALA A 1 163 ? -4.446 3.969 -0.854 1.00 87.75 163 ALA A CA 1
ATOM 1226 C C . ALA A 1 163 ? -5.221 4.541 0.350 1.00 87.75 163 ALA A C 1
ATOM 1228 O O . ALA A 1 163 ? -5.896 3.801 1.073 1.00 87.75 163 ALA A O 1
ATOM 1229 N N . TYR A 1 164 ? -5.211 5.866 0.526 1.00 88.81 164 TYR A N 1
ATOM 1230 C CA . TYR A 1 164 ? -5.991 6.531 1.572 1.00 88.81 164 TYR A CA 1
ATOM 1231 C C . TYR A 1 164 ? -7.499 6.469 1.326 1.00 88.81 164 TYR A C 1
ATOM 1233 O O . TYR A 1 164 ? -8.264 6.287 2.276 1.00 88.81 164 TYR A O 1
ATOM 1241 N N . ALA A 1 165 ? -7.944 6.557 0.071 1.00 89.12 165 ALA A N 1
ATOM 1242 C CA . ALA A 1 165 ? -9.346 6.357 -0.279 1.00 89.12 165 ALA A CA 1
ATOM 1243 C C . ALA A 1 165 ? -9.806 4.931 0.060 1.00 89.12 165 ALA A C 1
ATOM 1245 O O . ALA A 1 165 ? -10.890 4.756 0.616 1.00 89.12 165 ALA A O 1
ATOM 1246 N N . ALA A 1 166 ? -8.975 3.916 -0.194 1.00 92.00 166 ALA A N 1
ATOM 1247 C CA . ALA A 1 166 ? -9.267 2.536 0.181 1.00 92.00 166 ALA A CA 1
ATOM 1248 C C . ALA A 1 166 ? -9.313 2.342 1.704 1.00 92.00 166 ALA A C 1
ATOM 1250 O O . ALA A 1 166 ? -10.243 1.709 2.208 1.00 92.00 166 ALA A O 1
ATOM 1251 N N . LEU A 1 167 ? -8.375 2.938 2.449 1.00 92.19 167 LEU A N 1
ATOM 1252 C CA . LEU A 1 167 ? -8.403 2.955 3.915 1.00 92.19 167 LEU A CA 1
ATOM 1253 C C . LEU A 1 167 ? -9.700 3.594 4.440 1.00 92.19 167 LEU A C 1
ATOM 1255 O O . LEU A 1 167 ? -10.386 3.013 5.284 1.00 92.19 167 LEU A O 1
ATOM 1259 N N . GLY A 1 168 ? -10.072 4.760 3.902 1.00 88.62 168 GLY A N 1
ATOM 1260 C CA . GLY A 1 168 ? -11.328 5.436 4.219 1.00 88.62 168 GLY A CA 1
ATOM 1261 C C . GLY A 1 168 ? -12.554 4.596 3.853 1.00 88.62 168 GLY A C 1
ATOM 1262 O O . GLY A 1 168 ? -13.497 4.511 4.636 1.00 88.62 168 GLY A O 1
ATOM 1263 N N . GLY A 1 169 ? -12.529 3.909 2.710 1.00 90.81 169 GLY A N 1
ATOM 1264 C CA . GLY A 1 169 ? -13.580 2.996 2.261 1.00 90.81 169 GLY A CA 1
ATOM 1265 C C . GLY A 1 169 ? -13.760 1.793 3.188 1.00 90.81 169 GLY A C 1
ATOM 1266 O O . GLY A 1 169 ? -14.886 1.493 3.587 1.00 90.81 169 GLY A O 1
ATOM 1267 N N . LEU A 1 170 ? -12.665 1.149 3.603 1.00 90.25 170 LEU A N 1
ATOM 1268 C CA . LEU A 1 170 ? -12.677 0.069 4.597 1.00 90.25 170 LEU A CA 1
ATOM 1269 C C . LEU A 1 170 ? -13.212 0.563 5.943 1.00 90.25 170 LEU A C 1
ATOM 1271 O O . LEU A 1 170 ? -14.039 -0.098 6.572 1.00 90.25 170 LEU A O 1
ATOM 1275 N N . TRP A 1 171 ? -12.809 1.756 6.371 1.00 87.62 171 TRP A N 1
ATOM 1276 C CA . TRP A 1 171 ? -13.345 2.367 7.581 1.00 87.62 171 TRP A CA 1
ATOM 1277 C C . TRP A 1 171 ? -14.853 2.667 7.468 1.00 87.62 171 TRP A C 1
ATOM 1279 O O . TRP A 1 171 ? -15.624 2.351 8.379 1.00 87.62 171 TRP A O 1
ATOM 1289 N N . LEU A 1 172 ? -15.326 3.198 6.339 1.00 86.25 172 LEU A N 1
ATOM 1290 C CA . LEU A 1 172 ? -16.758 3.391 6.088 1.00 86.25 172 LEU A CA 1
ATOM 1291 C C . LEU A 1 172 ? -17.519 2.059 6.079 1.00 86.25 172 LEU A C 1
ATOM 1293 O O . LEU A 1 172 ? -18.616 1.975 6.632 1.00 86.25 172 LEU A O 1
ATOM 1297 N N . LEU A 1 173 ? -16.939 1.006 5.505 1.00 88.19 173 LEU A N 1
ATOM 1298 C CA . LEU A 1 173 ? -17.522 -0.334 5.500 1.00 88.19 173 LEU A CA 1
ATOM 1299 C C . LEU A 1 173 ? -17.675 -0.881 6.925 1.00 88.19 173 LEU A C 1
ATOM 1301 O O . LEU A 1 173 ? -18.739 -1.391 7.283 1.00 88.19 173 LEU A O 1
ATOM 1305 N N . TRP A 1 174 ? -16.645 -0.708 7.756 1.00 85.00 174 TRP A N 1
ATOM 1306 C CA . TRP A 1 174 ? -16.687 -1.059 9.173 1.00 85.00 174 TRP A CA 1
ATOM 1307 C C . TRP A 1 174 ? -17.805 -0.308 9.905 1.00 85.00 174 TRP A C 1
ATOM 1309 O O . TRP A 1 174 ? -18.649 -0.922 10.560 1.00 85.00 174 TRP A O 1
ATOM 1319 N N . THR A 1 175 ? -17.855 1.019 9.757 1.00 81.19 175 THR A N 1
ATOM 1320 C CA . THR A 1 175 ? -18.805 1.865 10.496 1.00 81.19 175 THR A CA 1
ATOM 1321 C C . THR A 1 175 ? -20.258 1.652 10.079 1.00 81.19 175 THR A C 1
ATOM 1323 O O . THR A 1 175 ? -21.133 1.626 10.948 1.00 81.19 175 THR A O 1
ATOM 1326 N N . ARG A 1 176 ? -20.532 1.453 8.783 1.00 79.44 176 ARG A N 1
ATOM 1327 C CA . ARG A 1 176 ? -21.888 1.223 8.247 1.00 79.44 176 ARG A CA 1
ATOM 1328 C C . ARG A 1 176 ? -22.508 -0.078 8.723 1.00 79.44 176 ARG A C 1
ATOM 1330 O O . ARG A 1 176 ? -23.712 -0.146 8.927 1.00 79.44 176 ARG A O 1
ATOM 1337 N N . GLN A 1 177 ? -21.682 -1.095 8.898 1.00 66.69 177 GLN A N 1
ATOM 1338 C CA . GLN A 1 177 ? -22.128 -2.416 9.303 1.00 66.69 177 GLN A CA 1
ATOM 1339 C C . GLN A 1 177 ? -22.170 -2.572 10.836 1.00 66.69 177 GLN A C 1
ATOM 1341 O O . GLN A 1 177 ? -22.585 -3.625 11.313 1.00 66.69 177 GLN A O 1
ATOM 1346 N N . THR A 1 178 ? -21.729 -1.584 11.630 1.00 58.94 178 THR A N 1
ATOM 1347 C CA . THR A 1 178 ? -22.003 -1.578 13.077 1.00 58.94 178 THR A CA 1
ATOM 1348 C C . THR A 1 178 ? -23.505 -1.392 13.273 1.00 58.94 178 THR A C 1
ATOM 1350 O O . THR A 1 178 ? -24.016 -0.328 12.912 1.00 58.94 178 THR A O 1
ATOM 1353 N N . PRO A 1 179 ? -24.232 -2.373 13.820 1.00 51.91 179 PRO A N 1
ATOM 1354 C CA . PRO A 1 179 ? -25.676 -2.308 13.783 1.00 51.91 179 PRO A CA 1
ATOM 1355 C C . PRO A 1 179 ? -26.194 -1.177 14.677 1.00 51.91 179 PRO A C 1
ATOM 1357 O O . PRO A 1 179 ? -25.930 -1.141 15.877 1.00 51.91 179 PRO A O 1
ATOM 1360 N N . ALA A 1 180 ? -27.021 -0.310 14.097 1.00 45.44 180 ALA A N 1
ATOM 1361 C CA . ALA A 1 180 ? -28.160 0.278 14.802 1.00 45.44 180 ALA A CA 1
ATOM 1362 C C . ALA A 1 180 ? -29.301 -0.759 14.879 1.00 45.44 180 ALA A C 1
ATOM 1364 O O . ALA A 1 180 ? -30.462 -0.446 14.650 1.00 45.44 180 ALA A O 1
ATOM 1365 N N . GLU A 1 181 ? -28.946 -2.016 15.137 1.00 46.41 181 GLU A N 1
ATOM 1366 C CA . GLU A 1 181 ? -29.798 -3.190 14.972 1.00 46.41 181 GLU A CA 1
ATOM 1367 C C . GLU A 1 181 ? -29.722 -4.022 16.247 1.00 46.41 181 GLU A C 1
ATOM 1369 O O . GLU A 1 181 ? -29.174 -5.115 16.313 1.00 46.41 181 GLU A O 1
ATOM 1374 N N . ALA A 1 182 ? -30.227 -3.411 17.310 1.00 40.88 182 ALA A N 1
ATOM 1375 C CA . ALA A 1 182 ? -30.758 -4.113 18.470 1.00 40.88 182 ALA A CA 1
ATOM 1376 C C . ALA A 1 182 ? -32.191 -3.634 18.776 1.00 40.88 182 ALA A C 1
ATOM 1378 O O . ALA A 1 182 ? -32.699 -3.867 19.863 1.00 40.88 182 ALA A O 1
ATOM 1379 N N . THR A 1 183 ? -32.845 -2.923 17.846 1.00 38.94 183 THR A N 1
ATOM 1380 C CA . THR A 1 183 ? -34.179 -2.330 18.084 1.00 38.94 183 THR A CA 1
ATOM 1381 C C . THR A 1 183 ? -35.187 -2.624 16.970 1.00 38.94 183 THR A C 1
ATOM 1383 O O . THR A 1 183 ? -36.312 -2.154 17.043 1.00 38.94 183 THR A O 1
ATOM 1386 N N . ALA A 1 184 ? -34.823 -3.413 15.954 1.00 43.06 184 ALA A N 1
ATOM 1387 C CA . ALA A 1 184 ? -35.753 -3.809 14.890 1.00 43.06 184 ALA A CA 1
ATOM 1388 C C . ALA A 1 184 ? -36.267 -5.257 15.019 1.00 43.06 184 ALA A C 1
ATOM 1390 O O . ALA A 1 184 ? -37.177 -5.634 14.290 1.00 43.06 184 ALA A O 1
ATOM 1391 N N . ALA A 1 185 ? -35.718 -6.063 15.938 1.00 43.53 185 ALA A N 1
ATOM 1392 C CA . ALA A 1 185 ? -36.044 -7.490 16.051 1.00 43.53 185 ALA A CA 1
ATOM 1393 C C . ALA A 1 185 ? -36.937 -7.866 17.250 1.00 43.53 185 ALA A C 1
ATOM 1395 O O . ALA A 1 185 ? -37.290 -9.031 17.378 1.00 43.53 185 ALA A O 1
ATOM 1396 N N . GLU A 1 186 ? -37.350 -6.917 18.100 1.00 39.62 186 GLU A N 1
ATOM 1397 C CA . GLU A 1 186 ? -38.244 -7.224 19.228 1.00 39.62 186 GLU A CA 1
ATOM 1398 C C . GLU A 1 186 ? -39.262 -6.107 19.478 1.00 39.62 186 GLU A C 1
ATOM 1400 O O . GLU A 1 186 ? -39.203 -5.361 20.450 1.00 39.62 186 GLU A O 1
ATOM 1405 N N . GLN A 1 187 ? -40.214 -5.973 18.558 1.00 33.25 187 GLN A N 1
ATOM 1406 C CA . GLN A 1 187 ? -41.494 -5.337 18.851 1.00 33.25 187 GLN A CA 1
ATOM 1407 C C . GLN A 1 187 ? -42.590 -6.358 18.535 1.00 33.25 187 GLN A C 1
ATOM 1409 O O . GLN A 1 187 ? -42.963 -6.510 17.370 1.00 33.25 187 GLN A O 1
ATOM 1414 N N . PRO A 1 188 ? -43.107 -7.093 19.540 1.00 41.00 188 PRO A N 1
ATOM 1415 C CA . PRO A 1 188 ? -44.380 -7.757 19.369 1.00 41.00 188 PRO A CA 1
ATOM 1416 C C . PRO A 1 188 ? -45.437 -6.663 19.207 1.00 41.00 188 PRO A C 1
ATOM 1418 O O . PRO A 1 188 ? -45.468 -5.673 19.940 1.00 41.00 188 PRO A O 1
ATOM 1421 N N . ALA A 1 189 ? -46.266 -6.820 18.184 1.00 47.03 189 ALA A N 1
ATOM 1422 C CA . ALA A 1 189 ? -47.367 -5.929 17.880 1.00 47.03 189 ALA A CA 1
ATOM 1423 C C . ALA A 1 189 ? -48.295 -5.758 19.097 1.00 47.03 189 ALA A C 1
ATOM 1425 O O . ALA A 1 189 ? -48.971 -6.710 19.468 1.00 47.03 189 ALA A O 1
ATOM 1426 N N . ALA A 1 190 ? -48.333 -4.559 19.696 1.00 40.59 190 ALA A N 1
ATOM 1427 C CA . ALA A 1 190 ? -49.551 -3.845 20.112 1.00 40.59 190 ALA A CA 1
ATOM 1428 C C . ALA A 1 190 ? -49.255 -2.623 21.011 1.00 40.59 190 ALA A C 1
ATOM 1430 O O . ALA A 1 190 ? -48.451 -2.688 21.932 1.00 40.59 190 ALA A O 1
ATOM 1431 N N . ALA A 1 191 ? -50.048 -1.569 20.780 1.00 37.97 191 ALA A N 1
ATOM 1432 C CA . ALA A 1 191 ? -50.466 -0.518 21.719 1.00 37.97 191 ALA A CA 1
ATOM 1433 C C . ALA A 1 191 ? -49.585 0.742 21.939 1.00 37.97 191 ALA A C 1
ATOM 1435 O O . ALA A 1 191 ? -48.737 0.830 22.818 1.00 37.97 191 ALA A O 1
ATOM 1436 N N . SER A 1 192 ? -49.970 1.773 21.170 1.00 37.38 192 SER A N 1
ATOM 1437 C CA . SER A 1 192 ? -50.332 3.145 21.592 1.00 37.38 192 SER A CA 1
ATOM 1438 C C . SER A 1 192 ? -49.302 4.109 22.213 1.00 37.38 192 SER A C 1
ATOM 1440 O O . SER A 1 192 ? -48.977 4.042 23.389 1.00 37.38 192 SER A O 1
ATOM 1442 N N . ALA A 1 193 ? -48.993 5.135 21.406 1.00 46.09 193 ALA A N 1
ATOM 1443 C CA . ALA A 1 193 ? -49.006 6.571 21.722 1.00 46.09 193 ALA A CA 1
ATOM 1444 C C . ALA A 1 193 ? -48.249 7.090 22.961 1.00 46.09 193 ALA A C 1
ATOM 1446 O O . ALA A 1 193 ? -48.781 7.104 24.063 1.00 46.09 193 ALA A O 1
ATOM 1447 N N . THR A 1 194 ? -47.115 7.764 22.736 1.00 36.44 194 THR A N 1
ATOM 1448 C CA . THR A 1 194 ? -46.979 9.216 22.989 1.00 36.44 194 THR A CA 1
ATOM 1449 C C . THR A 1 194 ? -45.724 9.747 22.295 1.00 36.44 194 THR A C 1
ATOM 1451 O O . THR A 1 194 ? -44.646 9.164 22.387 1.00 36.44 194 THR A O 1
ATOM 1454 N N . ALA A 1 195 ? -45.872 10.849 21.561 1.00 47.12 195 ALA A N 1
ATOM 1455 C CA . ALA A 1 195 ? -44.777 11.523 20.884 1.00 47.12 195 ALA A CA 1
ATOM 1456 C C . ALA A 1 195 ? -43.846 12.197 21.906 1.00 47.12 195 ALA A C 1
ATOM 1458 O O . ALA A 1 195 ? -44.245 13.135 22.590 1.00 47.12 195 ALA A O 1
ATOM 1459 N N . ALA A 1 196 ? -42.593 11.749 21.960 1.00 37.34 196 ALA A N 1
ATOM 1460 C CA . ALA A 1 196 ? -41.483 12.505 22.519 1.00 37.34 196 ALA A CA 1
ATOM 1461 C C . ALA A 1 196 ? -40.374 12.545 21.462 1.00 37.34 196 ALA A C 1
ATOM 1463 O O . ALA A 1 196 ? -39.675 11.559 21.226 1.00 37.34 196 ALA A O 1
ATOM 1464 N N . THR A 1 197 ? -40.239 13.681 20.779 1.00 46.81 197 THR A N 1
ATOM 1465 C CA . THR A 1 197 ? -39.111 13.970 19.886 1.00 46.81 197 THR A CA 1
ATOM 1466 C C . THR A 1 197 ? -37.834 14.099 20.715 1.00 46.81 197 THR A C 1
ATOM 1468 O O . THR A 1 197 ? -37.460 15.189 21.140 1.00 46.81 197 THR A O 1
ATOM 1471 N N . GLY A 1 198 ? -37.182 12.967 20.980 1.00 45.47 198 GLY A N 1
ATOM 1472 C CA . GLY A 1 198 ? -35.801 12.916 21.453 1.00 45.47 198 GLY A CA 1
ATOM 1473 C C . GLY A 1 198 ? -34.816 13.314 20.344 1.00 45.47 198 GLY A C 1
ATOM 1474 O O . GLY A 1 198 ? -35.186 13.306 19.164 1.00 45.47 198 GLY A O 1
ATOM 1475 N N . PRO A 1 199 ? -33.562 13.669 20.687 1.00 43.25 199 PRO A N 1
ATOM 1476 C CA . PRO A 1 199 ? -32.560 14.067 19.705 1.00 43.25 199 PRO A CA 1
ATOM 1477 C C . PRO A 1 199 ? -32.405 12.966 18.655 1.00 43.25 199 PRO A C 1
ATOM 1479 O O . PRO A 1 199 ? -32.172 11.799 18.975 1.00 43.25 199 PRO A O 1
ATOM 1482 N N . THR A 1 200 ? -32.584 13.346 17.392 1.00 45.00 200 THR A N 1
ATOM 1483 C CA . THR A 1 200 ? -32.614 12.415 16.270 1.00 45.00 200 THR A CA 1
ATOM 1484 C C . THR A 1 200 ? -31.299 11.639 16.201 1.00 45.00 200 THR A C 1
ATOM 1486 O O . THR A 1 200 ? -30.205 12.204 16.293 1.00 45.00 200 THR A O 1
ATOM 1489 N N . ALA A 1 201 ? -31.392 10.326 15.982 1.00 48.47 201 ALA A N 1
ATOM 1490 C CA . ALA A 1 201 ? -30.257 9.415 15.809 1.00 48.47 201 ALA A CA 1
ATOM 1491 C C . ALA A 1 201 ? -29.263 9.837 14.692 1.00 48.47 201 ALA A C 1
ATOM 1493 O O . ALA A 1 201 ? -28.200 9.229 14.541 1.00 48.47 201 ALA A O 1
ATOM 1494 N N . GLY A 1 202 ? -29.582 10.885 13.920 1.00 41.38 202 GLY A N 1
ATOM 1495 C CA . GLY A 1 202 ? -28.709 11.518 12.935 1.00 41.38 202 GLY A CA 1
ATOM 1496 C C . GLY A 1 202 ? -27.551 12.330 13.530 1.00 41.38 202 GLY A C 1
ATOM 1497 O O . GLY A 1 202 ? -26.465 12.300 12.960 1.00 41.38 202 GLY A O 1
ATOM 1498 N N . SER A 1 203 ? -27.728 12.975 14.693 1.00 48.09 203 SER A N 1
ATOM 1499 C CA . SER A 1 203 ? -26.708 13.857 15.305 1.00 48.09 203 SER A CA 1
ATOM 1500 C C . SER A 1 203 ? -25.420 13.114 15.690 1.00 48.09 203 SER A C 1
ATOM 1502 O O . SER A 1 203 ? -24.305 13.608 15.537 1.00 48.09 203 SER A O 1
ATOM 1504 N N . TRP A 1 204 ? -25.551 11.869 16.142 1.00 45.78 204 TRP A N 1
ATOM 1505 C CA . TRP A 1 204 ? -24.393 11.085 16.558 1.00 45.78 204 TRP A CA 1
ATOM 1506 C C . TRP A 1 204 ? -23.639 10.458 15.376 1.00 45.78 204 TRP A C 1
ATOM 1508 O O . TRP A 1 204 ? -22.415 10.336 15.428 1.00 45.78 204 TRP A O 1
ATOM 1518 N N . ARG A 1 205 ? -24.332 10.108 14.278 1.00 49.84 205 ARG A N 1
ATOM 1519 C CA . ARG A 1 205 ? -23.677 9.601 13.057 1.00 49.84 205 ARG A CA 1
ATOM 1520 C C . ARG A 1 205 ? -22.817 10.677 12.398 1.00 49.84 205 ARG A C 1
ATOM 1522 O O . ARG A 1 205 ? -21.698 10.362 12.006 1.00 49.84 205 ARG A O 1
ATOM 1529 N N . THR A 1 206 ? -23.295 11.922 12.338 1.00 54.97 206 THR A N 1
ATOM 1530 C CA . THR A 1 206 ? -22.569 13.050 11.731 1.00 54.97 206 THR A CA 1
ATOM 1531 C C . THR A 1 206 ? -21.303 13.424 12.499 1.00 54.97 206 THR A C 1
ATOM 1533 O O . THR A 1 206 ? -20.273 13.668 11.875 1.00 54.97 206 THR A O 1
ATOM 1536 N N . VAL A 1 207 ? -21.321 13.383 13.837 1.00 54.94 207 VAL A N 1
ATOM 1537 C CA . VAL A 1 207 ? -20.118 13.608 14.665 1.00 54.94 207 VAL A CA 1
ATOM 1538 C C . VAL A 1 207 ? -19.089 12.483 14.482 1.00 54.94 207 VAL A C 1
ATOM 1540 O O . VAL A 1 207 ? -17.889 12.745 14.398 1.00 54.94 207 VAL A O 1
ATOM 1543 N N . ARG A 1 208 ? -19.547 11.228 14.355 1.00 61.75 208 ARG A N 1
ATOM 1544 C CA . ARG A 1 208 ? -18.686 10.050 14.141 1.00 61.75 208 ARG A CA 1
ATOM 1545 C C . ARG A 1 208 ? -17.980 10.103 12.785 1.00 61.75 208 ARG A C 1
ATOM 1547 O O . ARG A 1 208 ? -16.765 9.940 12.709 1.00 61.75 208 ARG A O 1
ATOM 1554 N N . THR A 1 209 ? -18.732 10.369 11.718 1.00 60.62 209 THR A N 1
ATOM 1555 C CA . THR A 1 209 ? -18.164 10.500 10.373 1.00 60.62 209 THR A CA 1
ATOM 1556 C C . THR A 1 209 ? -17.308 11.756 10.252 1.00 60.62 209 THR A C 1
ATOM 1558 O O . THR A 1 209 ? -16.231 11.685 9.678 1.00 60.62 209 THR A O 1
ATOM 1561 N N . GLY A 1 210 ? -17.727 12.876 10.848 1.00 64.69 210 GLY A N 1
ATOM 1562 C CA . GLY A 1 210 ? -16.987 14.139 10.809 1.00 64.69 210 GLY A CA 1
ATOM 1563 C C . GLY A 1 210 ? -15.616 14.052 11.481 1.00 64.69 210 GLY A C 1
ATOM 1564 O O . GLY A 1 210 ? -14.621 14.449 10.883 1.00 64.69 210 GLY A O 1
ATOM 1565 N N . GLY A 1 211 ? -15.535 13.462 12.680 1.00 67.31 211 GLY A N 1
ATOM 1566 C CA . GLY A 1 211 ? -14.263 13.292 13.391 1.00 67.31 211 GLY A CA 1
ATOM 1567 C C . GLY A 1 211 ? -13.300 12.323 12.696 1.00 67.31 211 GLY A C 1
ATOM 1568 O O . GLY A 1 211 ? -12.102 12.586 12.630 1.00 67.31 211 GLY A O 1
ATOM 1569 N N . GLY A 1 212 ? -13.815 11.224 12.133 1.00 63.12 212 GLY A N 1
ATOM 1570 C CA . GLY A 1 212 ? -12.995 10.281 11.367 1.00 63.12 212 GLY A CA 1
ATOM 1571 C C . GLY A 1 212 ? -12.508 10.848 10.032 1.00 63.12 212 GLY A C 1
ATOM 1572 O O . GLY A 1 212 ? -11.349 10.649 9.685 1.00 63.12 212 GLY A O 1
ATOM 1573 N N . VAL A 1 213 ? -13.350 11.615 9.327 1.00 71.00 213 VAL A N 1
ATOM 1574 C CA . VAL A 1 213 ? -12.955 12.338 8.107 1.00 71.00 213 VAL A CA 1
ATOM 1575 C C . VAL A 1 213 ? -11.904 13.397 8.429 1.00 71.00 213 VAL A C 1
ATOM 1577 O O . VAL A 1 213 ? -10.900 13.459 7.733 1.00 71.00 213 VAL A O 1
ATOM 1580 N N . ALA A 1 214 ? -12.069 14.174 9.503 1.00 70.31 214 ALA A N 1
ATOM 1581 C CA . ALA A 1 214 ? -11.072 15.161 9.915 1.00 70.31 214 ALA A CA 1
ATOM 1582 C C . ALA A 1 214 ? -9.720 14.510 10.254 1.00 70.31 214 ALA A C 1
ATOM 1584 O O . ALA A 1 214 ? -8.686 14.994 9.807 1.00 70.31 214 ALA A O 1
ATOM 1585 N N . LEU A 1 215 ? -9.717 13.384 10.980 1.00 68.62 215 LEU A N 1
ATOM 1586 C CA . LEU A 1 215 ? -8.490 12.645 11.290 1.00 68.62 215 LEU A CA 1
ATOM 1587 C C . LEU A 1 215 ? -7.837 12.064 10.026 1.00 68.62 215 LEU A C 1
ATOM 1589 O O . LEU A 1 215 ? -6.629 12.189 9.867 1.00 68.62 215 LEU A O 1
ATOM 1593 N N . LEU A 1 216 ? -8.617 11.484 9.108 1.00 61.84 216 LEU A N 1
ATOM 1594 C CA . LEU A 1 216 ? -8.112 11.020 7.811 1.00 61.84 216 LEU A CA 1
ATOM 1595 C C . LEU A 1 216 ? -7.514 12.167 6.995 1.00 61.84 216 LEU A C 1
ATOM 1597 O O . LEU A 1 216 ? -6.416 12.015 6.480 1.00 61.84 216 LEU A O 1
ATOM 1601 N N . VAL A 1 217 ? -8.186 13.317 6.917 1.00 69.69 217 VAL A N 1
ATOM 1602 C CA . VAL A 1 217 ? -7.683 14.502 6.205 1.00 69.69 217 VAL A CA 1
ATOM 1603 C C . VAL A 1 217 ? -6.384 15.002 6.830 1.00 69.69 217 VAL A C 1
ATOM 1605 O O . VAL A 1 217 ? -5.426 15.242 6.107 1.00 69.69 217 VAL A O 1
ATOM 1608 N N . VAL A 1 218 ? -6.307 15.106 8.160 1.00 69.00 218 VAL A N 1
ATOM 1609 C CA . VAL A 1 218 ? -5.076 15.516 8.854 1.00 69.00 218 VAL A CA 1
ATOM 1610 C C . VAL A 1 218 ? -3.940 14.527 8.591 1.00 69.00 218 VAL A C 1
ATOM 1612 O O . VAL A 1 218 ? -2.834 14.951 8.280 1.00 69.00 218 VAL A O 1
ATOM 1615 N N . LEU A 1 219 ? -4.201 13.221 8.659 1.00 57.72 219 LEU A N 1
ATOM 1616 C CA . LEU A 1 219 ? -3.187 12.194 8.407 1.00 57.72 219 LEU A CA 1
ATOM 1617 C C . LEU A 1 219 ? -2.730 12.165 6.942 1.00 57.72 219 LEU A C 1
ATOM 1619 O O . LEU A 1 219 ? -1.540 12.008 6.687 1.00 57.72 219 LEU A O 1
ATOM 1623 N N . VAL A 1 220 ? -3.649 12.363 5.993 1.00 58.19 220 VAL A N 1
ATOM 1624 C CA . VAL A 1 220 ? -3.339 12.511 4.562 1.00 58.19 220 VAL A CA 1
ATOM 1625 C C . VAL A 1 220 ? -2.466 13.740 4.337 1.00 58.19 220 VAL A C 1
ATOM 1627 O O . VAL A 1 220 ? -1.437 13.636 3.682 1.00 58.19 220 VAL A O 1
ATOM 1630 N N . LEU A 1 221 ? -2.827 14.887 4.917 1.00 56.06 221 LEU A N 1
ATOM 1631 C CA . LEU A 1 221 ? -2.036 16.110 4.797 1.00 56.06 221 LEU A CA 1
ATOM 1632 C C . LEU A 1 221 ? -0.639 15.923 5.397 1.00 56.06 221 LEU A C 1
ATOM 1634 O O . LEU A 1 221 ? 0.338 16.236 4.733 1.00 56.06 221 LEU A O 1
ATOM 1638 N N . VAL A 1 222 ? -0.523 15.352 6.599 1.00 51.22 222 VAL A N 1
ATOM 1639 C CA . VAL A 1 222 ? 0.777 15.093 7.241 1.00 51.22 222 VAL A CA 1
ATOM 1640 C C . VAL A 1 222 ? 1.638 14.132 6.417 1.00 51.22 222 VAL A C 1
ATOM 1642 O O . VAL A 1 222 ? 2.841 14.345 6.323 1.00 51.22 222 VAL A O 1
ATOM 1645 N N . SER A 1 223 ? 1.043 13.117 5.784 1.00 49.28 223 SER A N 1
ATOM 1646 C CA . SER A 1 223 ? 1.785 12.156 4.960 1.00 49.28 223 SER A CA 1
ATOM 1647 C C . SER A 1 223 ? 2.139 12.656 3.559 1.00 49.28 223 SER A C 1
ATOM 1649 O O . SER A 1 223 ? 3.025 12.081 2.945 1.00 49.28 223 SER A O 1
ATOM 1651 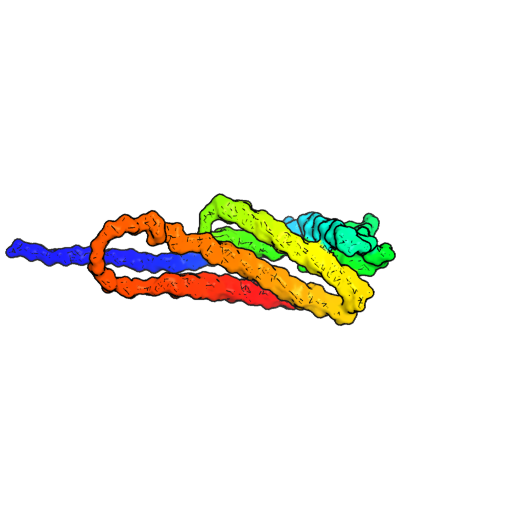N N . ILE A 1 224 ? 1.458 13.674 3.026 1.00 43.06 224 ILE A N 1
ATOM 1652 C CA . ILE A 1 224 ? 1.830 14.298 1.742 1.00 43.06 224 ILE A CA 1
ATOM 1653 C C . ILE A 1 224 ? 3.099 15.159 1.893 1.00 43.06 224 ILE A C 1
ATOM 1655 O O . ILE A 1 224 ? 3.789 15.410 0.909 1.00 43.06 224 ILE A O 1
ATOM 1659 N N . PHE A 1 225 ? 3.413 15.614 3.111 1.00 36.19 225 PHE A N 1
ATOM 1660 C CA . PHE A 1 225 ? 4.564 16.477 3.406 1.00 36.19 225 PHE A CA 1
ATOM 1661 C C . PHE A 1 225 ? 5.764 15.743 4.038 1.00 36.19 225 PHE A C 1
ATOM 1663 O O . PHE A 1 225 ? 6.689 16.411 4.506 1.00 36.19 225 PHE A O 1
ATOM 1670 N N . GLN A 1 226 ? 5.761 14.406 4.067 1.00 37.09 226 GLN A N 1
ATOM 1671 C CA . GLN A 1 226 ? 6.901 13.569 4.472 1.00 37.09 226 GLN A CA 1
ATOM 1672 C C . GLN A 1 226 ? 7.293 12.622 3.344 1.00 37.09 226 GLN A C 1
ATOM 1674 O O . GLN A 1 226 ? 8.510 12.383 3.203 1.00 37.09 226 GLN A O 1
#

Sequence (226 aa):
MAAPSTATLSTATAPGTRQFWRFGLVSCGVLLLWVIGSAYGLGVNSPLDALLCRQLAAGSVWGLQAIGWQASVAPTIPNLLLLNGLPTVVVGAPCDGLVLYVLLAGFVLAYPGPSQRRLWFIPVGIAALWLLNVIRIMALALNHRYSPETFDFDHHYAFSAVAYAALGGLWLLWTRQTPAEATAAEQPAAASATAATGPTAGSWRTVRTGGGVALLVVLVLVSIFQ

Mean predicted aligned error: 12.72 Å

Radius of gyration: 24.39 Å; Cα contacts (8 Å, |Δi|>4): 180; chains: 1; bounding box: 75×30×74 Å

Secondary structure (DSSP, 8-state):
--------------TTHHHHHHHHHHHHHHHHHHHHHIIIIISTT-HHHHHHHHHHHHHHHHHHHHTT--EEE-SS-TTEEEETTEEEEE--GGGS-HHHHHHHHHHHHHS---HHHHHHHHHHHHHHHHHHHHHHHHHHHHHHHH-HHHHHHIIIIIHHHHHHHHHHHHHHHHHHTS-S-SSSS---S--------PPPTHHHHHHHHHHHHHHHHHHHHHHHT-

Foldseek 3Di:
DDDDDDDDPDPPDPPQPVLVVLLVVLLVVLVVVVVVCCVVAPAFPHPLQVVLLLVLQVLLQVVCVVVPWPWDADPVQSNWIDTVNHTFDGRGRVLSCPVLLSVLLSLLVSDDADPVCSVVLSVVLVVVLSVLSSVLVNVLRVCRVPPVVCNVVSVQPVSLVVSLVSSVVSSCVSVVPRDPPPPPPDDDDDDDDDDDPDPDPVVNVCVVNVVVVVVSVVVSVVSSVD

pLDDT: mean 76.8, std 18.7, range [33.25, 96.81]